Protein AF-A0A7V9PQ95-F1 (afdb_monomer_lite)

Sequence (334 aa):
MRGCTWPAIRSPSSTRASVSRSSACARSPTTRGCATRTSTSCTSTASSAACWRRRPPPTACARRHRGPSATPPTTSARRWCCCVPRRGAKTHLRVCALYPEVMNIYADRGNLLLLERRCHWRGLGFELRAVSFGDELDPDAHDVFYLGGGQDRDQRLCAFDLVAAKRDALHAAADRGALVLGICGGLQLLGHSYALGDEEIPGLGLVDLHTVRGAGPRLVGDVAIEVELDPGQRRVLAGFENHGGRTHLGPGEQPLGRVLRGHGNTGQSGEEGVRRGSVIGTYLHGPLLPKNAWLADWLITTATGVDPLITLDDTLENAAHASARRAAGLSAEG

pLDDT: mean 79.4, std 27.67, range [25.31, 98.75]

Structure (mmCIF, N/CA/C/O backbone):
data_AF-A0A7V9PQ95-F1
#
_entry.id   AF-A0A7V9PQ95-F1
#
loop_
_atom_site.group_PDB
_atom_site.id
_atom_site.type_symbol
_atom_site.label_atom_id
_atom_site.label_alt_id
_atom_site.label_comp_id
_atom_site.label_asym_id
_atom_site.label_entity_id
_atom_site.label_seq_id
_atom_site.pdbx_PDB_ins_code
_atom_site.Cartn_x
_atom_site.Cartn_y
_atom_site.Cartn_z
_atom_site.occupancy
_atom_site.B_iso_or_equiv
_atom_site.auth_seq_id
_atom_site.auth_comp_id
_atom_site.auth_asym_id
_atom_site.auth_atom_id
_atom_site.pdbx_PDB_model_num
ATOM 1 N N . MET A 1 1 ? -5.010 2.639 70.143 1.00 40.66 1 MET A N 1
ATOM 2 C CA . MET A 1 1 ? -5.266 2.347 68.714 1.00 40.66 1 MET A CA 1
ATOM 3 C C . MET A 1 1 ? -6.784 2.365 68.542 1.00 40.66 1 MET A C 1
ATOM 5 O O . MET A 1 1 ? -7.434 1.549 69.170 1.00 40.66 1 MET A O 1
ATOM 9 N N . ARG A 1 2 ? -7.389 3.496 68.136 1.00 38.59 2 ARG A N 1
ATOM 10 C CA . ARG A 1 2 ? -7.990 3.734 66.794 1.00 38.59 2 ARG A CA 1
ATOM 11 C C . ARG A 1 2 ? -8.640 2.455 66.223 1.00 38.59 2 ARG A C 1
ATOM 13 O O . ARG A 1 2 ? -7.917 1.493 66.037 1.00 38.59 2 ARG A O 1
ATOM 20 N N . GLY A 1 3 ? -9.928 2.361 65.907 1.00 32.44 3 GLY A N 1
ATOM 21 C CA . GLY A 1 3 ? -11.008 3.339 65.804 1.00 32.44 3 GLY A CA 1
ATOM 22 C C . GLY A 1 3 ? -12.330 2.612 65.502 1.00 32.44 3 GLY A C 1
ATOM 23 O O . GLY A 1 3 ? -12.337 1.425 65.190 1.00 32.44 3 GLY A O 1
ATOM 24 N N . CYS A 1 4 ? -13.420 3.349 65.681 1.00 34.00 4 CYS A N 1
ATOM 25 C CA . CYS A 1 4 ? -14.790 2.898 65.891 1.00 34.00 4 CYS A CA 1
ATOM 26 C C . CYS A 1 4 ? -15.486 2.205 64.708 1.00 34.00 4 CYS A C 1
ATOM 28 O O . CYS A 1 4 ? -15.237 2.480 63.537 1.00 34.00 4 CYS A O 1
ATOM 30 N N . THR A 1 5 ? -16.437 1.357 65.091 1.00 36.91 5 THR A N 1
ATOM 31 C CA . THR A 1 5 ? -17.461 0.680 64.298 1.00 36.91 5 THR A CA 1
ATOM 32 C C . THR A 1 5 ? -18.545 1.645 63.792 1.00 36.91 5 THR A C 1
ATOM 34 O O . THR A 1 5 ? -18.933 2.591 64.475 1.00 36.91 5 THR A O 1
ATOM 37 N N . TRP A 1 6 ? -19.043 1.385 62.580 1.00 36.00 6 TRP A N 1
ATOM 38 C CA . TRP A 1 6 ? -20.162 2.080 61.931 1.00 36.00 6 TRP A CA 1
ATOM 39 C C . TRP A 1 6 ? -21.525 1.598 62.452 1.00 36.00 6 TRP A C 1
ATOM 41 O O . TRP A 1 6 ? -21.688 0.394 62.658 1.00 36.00 6 TRP A O 1
ATOM 51 N N . PRO A 1 7 ? -22.548 2.473 62.504 1.00 46.56 7 PRO A N 1
ATOM 52 C CA . PRO A 1 7 ? -23.931 2.038 62.370 1.00 46.56 7 PRO A CA 1
ATOM 53 C C . PRO A 1 7 ? -24.616 2.627 61.124 1.00 46.56 7 PRO A C 1
ATOM 55 O O . PRO A 1 7 ? -24.430 3.784 60.751 1.00 46.56 7 PRO A O 1
ATOM 58 N N . ALA A 1 8 ? -25.443 1.790 60.500 1.00 39.00 8 ALA A N 1
ATOM 59 C CA . ALA A 1 8 ? -26.334 2.111 59.393 1.00 39.00 8 ALA A CA 1
ATOM 60 C C . ALA A 1 8 ? -27.585 2.866 59.868 1.00 39.00 8 ALA A C 1
ATOM 62 O O . ALA A 1 8 ? -28.211 2.434 60.835 1.00 39.00 8 ALA A O 1
ATOM 63 N N . ILE A 1 9 ? -28.014 3.915 59.147 1.00 34.41 9 ILE A N 1
ATOM 64 C CA . ILE A 1 9 ? -29.352 4.519 59.295 1.00 34.41 9 ILE A CA 1
ATOM 65 C C . ILE A 1 9 ? -29.912 4.993 57.935 1.00 34.41 9 ILE A C 1
ATOM 67 O O . ILE A 1 9 ? -29.404 5.924 57.325 1.00 34.41 9 ILE A O 1
ATOM 71 N N . ARG A 1 10 ? -30.986 4.298 57.529 1.00 33.50 10 ARG A N 1
ATOM 72 C CA . ARG A 1 10 ? -32.288 4.715 56.953 1.00 33.50 10 ARG A CA 1
ATOM 73 C C . ARG A 1 10 ? -32.401 5.803 55.868 1.00 33.50 10 ARG A C 1
ATOM 75 O O . ARG A 1 10 ? -32.046 6.960 56.047 1.00 33.50 10 ARG A O 1
ATOM 82 N N . SER A 1 11 ? -33.150 5.419 54.833 1.00 37.16 11 SER A N 1
ATOM 83 C CA . SER A 1 11 ? -33.926 6.250 53.903 1.00 37.16 11 SER A CA 1
ATOM 84 C C . SER A 1 11 ? -34.984 7.117 54.607 1.00 37.16 11 SER A C 1
ATOM 86 O O . SER A 1 11 ? -35.501 6.728 55.659 1.00 37.16 11 SER A O 1
ATOM 88 N N . PRO A 1 12 ? -35.430 8.201 53.947 1.00 41.47 12 PRO A N 1
ATOM 89 C CA . PRO A 1 12 ? -36.871 8.373 53.792 1.00 41.47 12 PRO A CA 1
ATOM 90 C C . PRO A 1 12 ? -37.335 8.818 52.394 1.00 41.47 12 PRO A C 1
ATOM 92 O O . PRO A 1 12 ? -36.596 9.294 51.539 1.00 41.47 12 PRO A O 1
ATOM 95 N N . SER A 1 13 ? -38.628 8.582 52.236 1.00 32.91 13 SER A N 1
ATOM 96 C CA . SER A 1 13 ? -39.566 8.679 51.127 1.00 32.91 13 SER A CA 1
ATOM 97 C C . SER A 1 13 ? -39.910 10.081 50.599 1.00 32.91 13 SER A C 1
ATOM 99 O O . SER A 1 13 ? -39.998 11.039 51.355 1.00 32.91 13 SER A O 1
ATOM 101 N N . SER A 1 14 ? -40.227 10.101 49.299 1.00 35.81 14 SER A N 1
ATOM 102 C CA . SER A 1 14 ? -41.266 10.852 48.560 1.00 35.81 14 SER A CA 1
ATOM 103 C C . SER A 1 14 ? -41.904 12.131 49.131 1.00 35.81 14 SER A C 1
ATOM 105 O O . SER A 1 14 ? -42.604 12.071 50.141 1.00 35.81 14 SER A O 1
ATOM 107 N N . THR A 1 15 ? -41.962 13.168 48.282 1.00 34.97 15 THR A N 1
ATOM 108 C CA . THR A 1 15 ? -43.161 14.018 48.142 1.00 34.97 15 THR A CA 1
ATOM 109 C C . THR A 1 15 ? -43.289 14.582 46.721 1.00 34.97 15 THR A C 1
ATOM 111 O O . THR A 1 15 ? -42.354 15.159 46.175 1.00 34.97 15 THR A O 1
ATOM 114 N N . ARG A 1 16 ? -44.472 14.393 46.119 1.00 34.84 16 ARG A N 1
ATOM 115 C CA . ARG A 1 16 ? -44.955 15.071 44.903 1.00 34.84 16 ARG A CA 1
ATOM 116 C C . ARG A 1 16 ? -45.360 16.513 45.228 1.00 34.84 16 ARG A C 1
ATOM 118 O O . ARG A 1 16 ? -45.943 16.745 46.281 1.00 34.84 16 ARG A O 1
ATOM 125 N N . ALA A 1 17 ? -45.216 17.411 44.257 1.00 32.97 17 ALA A N 1
ATOM 126 C CA . ALA A 1 17 ? -46.074 18.583 44.092 1.00 32.97 17 ALA A CA 1
ATOM 127 C C . ALA A 1 17 ? -46.195 18.922 42.596 1.00 32.97 17 ALA A C 1
ATOM 129 O O . ALA A 1 17 ? -45.352 18.555 41.782 1.00 32.97 17 ALA A O 1
ATOM 130 N N . SER A 1 18 ? -47.310 19.541 42.248 1.00 30.70 18 SER A N 1
ATOM 131 C CA . SER A 1 18 ? -48.035 19.444 40.983 1.00 30.70 18 SER A CA 1
ATOM 132 C C . SER A 1 18 ? -48.426 20.827 40.438 1.00 30.70 18 SER A C 1
ATOM 134 O O . SER A 1 18 ? -48.633 21.718 41.252 1.00 30.70 18 SER A O 1
ATOM 136 N N . VAL A 1 19 ? -48.715 20.909 39.120 1.00 31.05 19 VAL A N 1
ATOM 137 C CA . VAL A 1 19 ? -49.633 21.877 38.431 1.00 31.05 19 VAL A CA 1
ATOM 138 C C . VAL A 1 19 ? -49.056 23.305 38.254 1.00 31.05 19 VAL A C 1
ATOM 140 O O . VAL A 1 19 ? -48.388 23.798 39.144 1.00 31.05 19 VAL A O 1
ATOM 143 N N . SER A 1 20 ? -49.185 24.072 37.155 1.00 29.67 20 SER A N 1
ATOM 144 C CA . SER A 1 20 ? -50.122 24.255 36.008 1.00 29.67 20 SER A CA 1
ATOM 145 C C . SER A 1 20 ? -49.330 24.919 34.847 1.00 29.67 20 SER A C 1
ATOM 147 O O . SER A 1 20 ? -48.332 25.575 35.115 1.00 29.67 20 SER A O 1
ATOM 149 N N . ARG A 1 21 ? -49.519 24.662 33.539 1.00 33.16 21 ARG A N 1
ATOM 150 C CA . ARG A 1 21 ? -50.593 24.992 32.561 1.00 33.16 21 ARG A CA 1
ATOM 151 C C . ARG A 1 21 ? -50.954 26.478 32.372 1.00 33.16 21 ARG A C 1
ATOM 153 O O . ARG A 1 21 ? -51.716 27.010 33.162 1.00 33.16 21 ARG A O 1
ATOM 160 N N . SER A 1 22 ? -50.572 27.014 31.204 1.00 30.80 22 SER A N 1
ATOM 161 C CA . SER A 1 22 ? -51.290 28.001 30.354 1.00 30.80 22 SER A CA 1
ATOM 162 C C . SER A 1 22 ? -50.380 28.381 29.165 1.00 30.80 22 SER A C 1
ATOM 164 O O . SER A 1 22 ? -49.184 28.500 29.388 1.00 30.80 22 SER A O 1
ATOM 166 N N . SER A 1 23 ? -50.755 28.681 27.916 1.00 30.05 23 SER A N 1
ATOM 167 C CA . SER A 1 23 ? -51.869 28.446 26.970 1.00 30.05 23 SER A CA 1
ATOM 168 C C . SER A 1 23 ? -51.765 29.558 25.896 1.00 30.05 23 SER A C 1
ATOM 170 O O . SER A 1 23 ? -51.364 30.661 26.251 1.00 30.05 23 SER A O 1
ATOM 172 N N . ALA A 1 24 ? -52.229 29.289 24.662 1.00 29.31 24 ALA A N 1
ATOM 173 C CA . ALA A 1 24 ? -52.427 30.203 23.504 1.00 29.31 24 ALA A CA 1
ATOM 174 C C . ALA A 1 24 ? -51.164 30.522 22.660 1.00 29.31 24 ALA A C 1
ATOM 176 O O . ALA A 1 24 ? -50.156 30.940 23.206 1.00 29.31 24 ALA A O 1
ATOM 177 N N . CYS A 1 25 ? -51.048 30.291 21.341 1.00 27.97 25 CYS A N 1
ATOM 178 C CA . CYS A 1 25 ? -51.961 30.175 20.183 1.00 27.97 25 CYS A CA 1
ATOM 179 C C . CYS A 1 25 ? -52.563 31.506 19.671 1.00 27.97 25 CYS A C 1
ATOM 181 O O . CYS A 1 25 ? -53.512 31.994 20.268 1.00 27.97 25 CYS A O 1
ATOM 183 N N . ALA A 1 26 ? -52.042 32.028 18.543 1.00 28.47 26 ALA A N 1
ATOM 184 C CA . ALA A 1 26 ? -52.712 32.824 17.481 1.00 28.47 26 ALA A CA 1
ATOM 185 C C . ALA A 1 26 ? -51.643 33.249 16.436 1.00 28.47 26 ALA A C 1
ATOM 187 O O . ALA A 1 26 ? -50.625 33.812 16.813 1.00 28.47 26 ALA A O 1
ATOM 188 N N . ARG A 1 27 ? -51.653 32.742 15.194 1.00 28.19 27 ARG A N 1
ATOM 189 C CA . ARG A 1 27 ? -52.363 33.200 13.970 1.00 28.19 27 ARG A CA 1
ATOM 190 C C . ARG A 1 27 ? -51.840 34.517 13.338 1.00 28.19 27 ARG A C 1
ATOM 192 O O . ARG A 1 27 ? -51.812 35.560 13.969 1.00 28.19 27 ARG A O 1
ATOM 199 N N . SER A 1 28 ? -51.481 34.362 12.056 1.00 31.52 28 SER A N 1
ATOM 200 C CA . SER A 1 28 ? -51.132 35.257 10.919 1.00 31.52 28 SER A CA 1
ATOM 201 C C . SER A 1 28 ? -52.208 36.343 10.610 1.00 31.52 28 SER A C 1
ATOM 203 O O . SER A 1 28 ? -53.186 36.330 11.357 1.00 31.52 28 SER A O 1
ATOM 205 N N . PRO A 1 29 ? -52.187 37.208 9.536 1.00 48.03 29 PRO A N 1
ATOM 206 C CA . PRO A 1 29 ? -51.511 37.137 8.205 1.00 48.03 29 PRO A CA 1
ATOM 207 C C . PRO A 1 29 ? -51.072 38.507 7.560 1.00 48.03 29 PRO A C 1
ATOM 209 O O . PRO A 1 29 ? -51.105 39.546 8.208 1.00 48.03 29 PRO A O 1
ATOM 212 N N . THR A 1 30 ? -50.795 38.485 6.233 1.00 31.41 30 THR A N 1
ATOM 213 C CA . THR A 1 30 ? -50.842 39.566 5.188 1.00 31.41 30 THR A CA 1
ATOM 214 C C . THR A 1 30 ? -49.515 40.286 4.849 1.00 31.41 30 THR A C 1
ATOM 216 O O . THR A 1 30 ? -48.739 40.553 5.749 1.00 31.41 30 THR A O 1
ATOM 219 N N . THR A 1 31 ? -49.120 40.638 3.606 1.00 31.03 31 THR A N 1
ATOM 220 C CA . THR A 1 31 ? -49.649 40.522 2.218 1.00 31.03 31 THR A CA 1
ATOM 221 C C . THR A 1 31 ? -48.594 41.018 1.194 1.00 31.03 31 THR A C 1
ATOM 223 O O . THR A 1 31 ? -47.905 41.974 1.516 1.00 31.03 31 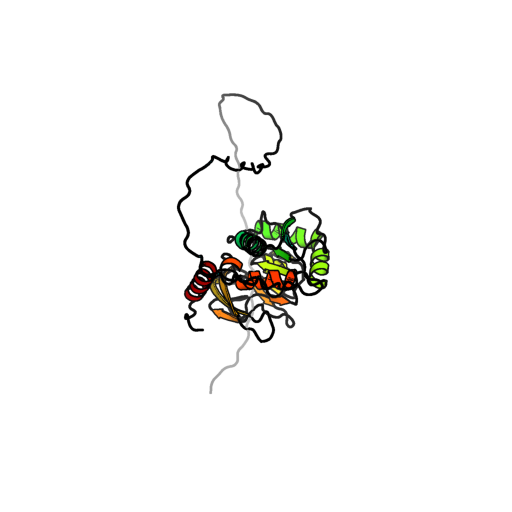THR A O 1
ATOM 226 N N . ARG A 1 32 ? -48.646 40.490 -0.056 1.00 31.06 32 ARG A N 1
ATOM 227 C CA . ARG A 1 32 ? -48.322 41.108 -1.391 1.00 31.06 32 ARG A CA 1
ATOM 228 C C . ARG A 1 32 ? -46.869 41.578 -1.655 1.00 31.06 32 ARG A C 1
ATOM 230 O O . ARG A 1 32 ? -46.222 42.102 -0.773 1.00 31.06 32 ARG A O 1
ATOM 237 N N . GLY A 1 33 ? -46.284 41.489 -2.855 1.00 26.81 33 GLY A N 1
ATOM 238 C CA . GLY A 1 33 ? -46.724 41.131 -4.215 1.00 26.81 33 GLY A CA 1
ATOM 239 C C . GLY A 1 33 ? -45.488 40.752 -5.067 1.00 26.81 33 GLY A C 1
ATOM 240 O O . GLY A 1 33 ? -44.368 41.087 -4.709 1.00 26.81 33 GLY A O 1
ATOM 241 N N . CYS A 1 34 ? -45.621 39.826 -6.019 1.00 25.92 34 CYS A N 1
ATOM 242 C CA . CYS A 1 34 ? -45.836 40.069 -7.456 1.00 25.92 34 CYS A CA 1
ATOM 243 C C . CYS A 1 34 ? -44.600 40.613 -8.205 1.00 25.92 34 CYS A C 1
ATOM 245 O O . CYS A 1 34 ? -44.286 41.789 -8.075 1.00 25.92 34 CYS A O 1
ATOM 247 N N . ALA A 1 35 ? -43.949 39.765 -9.018 1.00 29.47 35 ALA A N 1
ATOM 248 C CA . ALA A 1 35 ? -43.839 39.926 -10.481 1.00 29.47 35 ALA A CA 1
ATOM 249 C C . ALA A 1 35 ? -42.691 39.076 -11.081 1.00 29.47 35 ALA A C 1
ATOM 251 O O . ALA A 1 35 ? -41.517 39.407 -10.982 1.00 29.47 35 ALA A O 1
ATOM 252 N N . THR A 1 36 ? -43.085 37.969 -11.719 1.00 28.03 36 THR A N 1
ATOM 253 C CA . THR A 1 36 ? -42.747 37.563 -13.102 1.00 28.03 36 THR A CA 1
ATOM 254 C C . THR A 1 36 ? -41.349 37.839 -13.677 1.00 28.03 36 THR A C 1
ATOM 256 O O . THR A 1 36 ? -41.025 38.986 -13.973 1.00 28.03 36 THR A O 1
ATOM 259 N N . ARG A 1 37 ? -40.658 36.770 -14.106 1.00 28.52 37 ARG A N 1
ATOM 260 C CA . ARG A 1 37 ? -40.428 36.410 -15.532 1.00 28.52 37 ARG A CA 1
ATOM 261 C C . ARG A 1 37 ? -39.608 35.106 -15.616 1.00 28.52 37 ARG A C 1
ATOM 263 O O . ARG A 1 37 ? -38.591 34.993 -14.951 1.00 28.52 37 ARG A O 1
ATOM 270 N N . THR A 1 38 ? -40.206 34.022 -16.134 1.00 29.56 38 THR A N 1
ATOM 271 C CA . THR A 1 38 ? -39.940 33.396 -17.463 1.00 29.56 38 THR A CA 1
ATOM 272 C C . THR A 1 38 ? -38.495 32.909 -17.640 1.00 29.56 38 THR A C 1
ATOM 274 O O . THR A 1 38 ? -37.582 33.695 -17.454 1.00 29.56 38 THR A O 1
ATOM 277 N N . SER A 1 39 ? -38.173 31.698 -18.088 1.00 28.27 39 SER A N 1
ATOM 278 C CA . SER A 1 39 ? -38.933 30.545 -18.586 1.00 28.27 39 SER A CA 1
ATOM 279 C C . SER A 1 39 ? -37.916 29.434 -18.915 1.00 28.27 39 SER A C 1
ATOM 281 O O . SER A 1 39 ? -36.784 29.750 -19.270 1.00 28.27 39 SER A O 1
ATOM 283 N N . THR A 1 40 ? -38.377 28.174 -18.871 1.00 28.94 40 THR A N 1
ATOM 284 C CA . THR A 1 40 ? -37.958 27.012 -19.704 1.00 28.94 40 THR A CA 1
ATOM 285 C C . THR A 1 40 ? -36.473 26.614 -19.705 1.00 28.94 40 THR A C 1
ATOM 287 O O . THR A 1 40 ? -35.631 27.309 -20.255 1.00 28.94 40 THR A O 1
ATOM 290 N N . SER A 1 41 ? -36.062 25.541 -19.020 1.00 27.84 41 SER A N 1
ATOM 291 C CA . SER A 1 41 ? -36.248 24.108 -19.352 1.00 27.84 41 SER A CA 1
ATOM 292 C C . SER A 1 41 ? -35.574 23.663 -20.655 1.00 27.84 41 SER A C 1
ATOM 294 O O . SER A 1 41 ? -35.907 24.186 -21.714 1.00 27.84 41 SER A O 1
ATOM 296 N N . CYS A 1 42 ? -34.711 22.645 -20.542 1.00 25.31 42 CYS A N 1
ATOM 297 C CA . CYS A 1 42 ? -34.635 21.423 -21.366 1.00 25.31 42 CYS A CA 1
ATOM 298 C C . CYS A 1 42 ? -33.206 20.841 -21.382 1.00 25.31 42 CYS A C 1
ATOM 300 O O . CYS A 1 42 ? -32.293 21.371 -22.001 1.00 25.31 42 CYS A O 1
ATOM 302 N N . THR A 1 43 ? -33.049 19.747 -20.629 1.00 27.67 43 THR A N 1
ATOM 303 C CA . THR A 1 43 ? -32.523 18.432 -21.051 1.00 27.67 43 THR A CA 1
ATOM 304 C C . THR A 1 43 ? -31.567 18.364 -22.250 1.00 27.67 43 THR A C 1
ATOM 306 O O . THR A 1 43 ? -31.975 18.621 -23.378 1.00 27.67 43 THR A O 1
ATOM 309 N N . SER A 1 44 ? -30.371 17.799 -22.043 1.00 27.77 44 SER A N 1
ATOM 310 C CA . SER A 1 44 ? -30.003 16.424 -22.461 1.00 27.77 44 SER A CA 1
ATOM 311 C C . SER A 1 44 ? -28.487 16.256 -22.692 1.00 27.77 44 SER A C 1
ATOM 313 O O . SER A 1 44 ? -27.829 17.110 -23.270 1.00 27.77 44 SER A O 1
ATOM 315 N N . THR A 1 45 ? -27.968 15.140 -22.164 1.00 27.30 45 THR A N 1
ATOM 316 C CA . THR A 1 45 ? -26.893 14.263 -22.682 1.00 27.30 45 THR A CA 1
ATOM 317 C C . THR A 1 45 ? -25.724 14.854 -23.484 1.00 27.30 45 THR A C 1
ATOM 319 O O . THR A 1 45 ? -25.908 15.310 -24.605 1.00 27.30 45 THR A O 1
ATOM 322 N N . ALA A 1 46 ? -24.495 14.615 -23.012 1.00 26.38 46 ALA A N 1
ATOM 323 C CA . ALA A 1 46 ? -23.573 13.611 -23.581 1.00 26.38 46 ALA A CA 1
ATOM 324 C C . ALA A 1 46 ? -22.096 13.959 -23.312 1.00 26.38 46 ALA A C 1
ATOM 326 O O . ALA A 1 46 ? -21.625 15.051 -23.607 1.00 26.38 46 ALA A O 1
ATOM 327 N N . SER A 1 47 ? -21.390 12.959 -22.783 1.00 29.03 47 SER A N 1
ATOM 328 C CA . SER A 1 47 ? -20.021 12.543 -23.100 1.00 29.03 47 SER A CA 1
ATOM 329 C C . SER A 1 47 ? -19.022 13.578 -23.629 1.00 29.03 47 SER A C 1
ATOM 331 O O . SER A 1 47 ? -19.048 13.958 -24.795 1.00 29.03 47 SER A O 1
ATOM 333 N N . SER A 1 48 ? -17.984 13.841 -22.836 1.00 29.48 48 SER A N 1
ATOM 334 C CA . SER A 1 48 ? -16.696 14.309 -23.352 1.00 29.48 48 SER A CA 1
ATOM 335 C C . SER A 1 48 ? -15.573 13.402 -22.852 1.00 29.48 48 SER A C 1
ATOM 337 O O . SER A 1 48 ? -14.934 13.658 -21.832 1.00 29.48 48 SER A O 1
ATOM 339 N N . ALA A 1 49 ? -15.347 12.323 -23.602 1.00 28.83 49 ALA A N 1
ATOM 340 C CA . ALA A 1 49 ? -14.104 11.570 -23.590 1.00 28.83 49 ALA A CA 1
ATOM 341 C C . ALA A 1 49 ? -12.981 12.474 -24.129 1.00 28.83 49 ALA A C 1
ATOM 343 O O . ALA A 1 49 ? -13.010 12.902 -25.285 1.00 28.83 49 ALA A O 1
ATOM 344 N N . ALA A 1 50 ? -11.994 12.791 -23.291 1.00 31.16 50 ALA A N 1
ATOM 345 C CA . ALA A 1 50 ? -10.815 13.537 -23.710 1.00 31.16 50 ALA A CA 1
ATOM 346 C C . ALA A 1 50 ?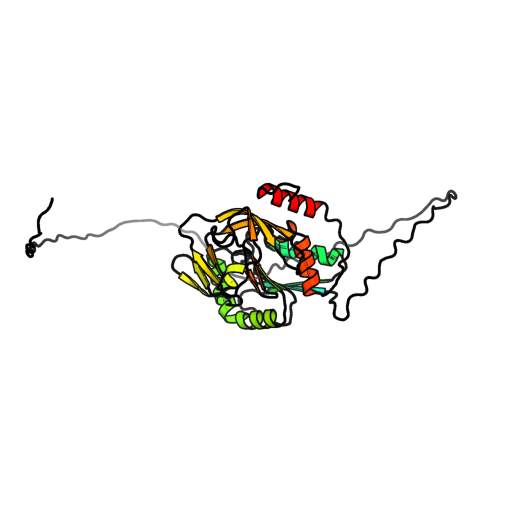 -9.898 12.619 -24.534 1.00 31.16 50 ALA A C 1
ATOM 348 O O . ALA A 1 50 ? -9.164 11.777 -24.020 1.00 31.16 50 ALA A O 1
ATOM 349 N N . CYS A 1 51 ? -9.999 12.781 -25.849 1.00 29.11 51 CYS A N 1
ATOM 350 C CA . CYS A 1 51 ? -9.219 12.097 -26.864 1.00 29.11 51 CYS A CA 1
ATOM 351 C C . CYS A 1 51 ? -7.769 12.621 -26.862 1.00 29.11 51 CYS A C 1
ATOM 353 O O . CYS A 1 51 ? -7.519 13.799 -27.132 1.00 29.11 51 CYS A O 1
ATOM 355 N N . TRP A 1 52 ? -6.807 11.742 -26.575 1.00 28.47 52 TRP A N 1
ATOM 356 C CA . TRP A 1 52 ? -5.372 12.005 -26.691 1.00 28.47 52 TRP A CA 1
ATOM 357 C C . TRP A 1 52 ? -4.993 12.203 -28.167 1.00 28.47 52 TRP A C 1
ATOM 359 O O . TRP A 1 52 ? -4.845 11.244 -28.926 1.00 28.47 52 TRP A O 1
ATOM 369 N N . ARG A 1 53 ? -4.837 13.458 -28.606 1.00 31.50 53 ARG A N 1
ATOM 370 C CA . ARG A 1 53 ? -4.352 13.772 -29.959 1.00 31.50 53 ARG A CA 1
ATOM 371 C C . ARG A 1 53 ? -2.842 13.529 -30.058 1.00 31.50 53 ARG A C 1
ATOM 373 O O . ARG A 1 53 ? -2.042 14.198 -29.409 1.00 31.50 53 ARG A O 1
ATOM 380 N N . ARG A 1 54 ? -2.473 12.581 -30.924 1.00 32.00 54 ARG A N 1
ATOM 381 C CA . ARG A 1 54 ? -1.108 12.312 -31.403 1.00 32.00 54 ARG A CA 1
ATOM 382 C C . ARG A 1 54 ? -0.547 13.527 -32.158 1.00 32.00 54 ARG A C 1
ATOM 384 O O . ARG A 1 54 ? -1.216 14.061 -33.040 1.00 32.00 54 ARG A O 1
ATOM 391 N N . ARG A 1 55 ? 0.696 13.924 -31.860 1.00 33.38 55 ARG A N 1
ATOM 392 C CA . ARG A 1 55 ? 1.503 14.819 -32.713 1.00 33.38 55 ARG A CA 1
ATOM 393 C C . ARG A 1 55 ? 2.237 13.996 -33.791 1.00 33.38 55 ARG A C 1
ATOM 395 O O . ARG A 1 55 ? 2.736 12.923 -33.453 1.00 33.38 55 ARG A O 1
ATOM 402 N N . PRO A 1 56 ? 2.329 14.464 -35.050 1.00 39.31 56 PRO A N 1
ATOM 403 C CA . PRO A 1 56 ? 3.137 13.822 -36.090 1.00 39.31 56 PRO A CA 1
ATOM 404 C C . PRO A 1 56 ? 4.631 14.201 -35.970 1.00 39.31 56 PRO A C 1
ATOM 406 O O . PRO A 1 56 ? 4.953 15.199 -35.318 1.00 39.31 56 PRO A O 1
ATOM 409 N N . PRO A 1 57 ? 5.553 13.420 -36.572 1.00 38.38 57 PRO A N 1
ATOM 410 C CA . PRO A 1 57 ? 6.994 13.661 -36.481 1.00 38.38 57 PRO A CA 1
ATOM 411 C C . PRO A 1 57 ? 7.450 14.789 -37.428 1.00 38.38 57 PRO A C 1
ATOM 413 O O . PRO A 1 57 ? 6.766 15.068 -38.417 1.00 38.38 57 PRO A O 1
ATOM 416 N N . PRO A 1 58 ? 8.603 15.435 -37.167 1.00 39.47 58 PRO A N 1
ATOM 417 C CA . PRO A 1 58 ? 9.118 16.482 -38.036 1.00 39.47 58 PRO A CA 1
ATOM 418 C C . PRO A 1 58 ? 9.774 15.916 -39.305 1.00 39.47 58 PRO A C 1
ATOM 420 O O . PRO A 1 58 ? 10.417 14.867 -39.308 1.00 39.47 58 PRO A O 1
ATOM 423 N N . THR A 1 59 ? 9.593 16.669 -40.386 1.00 33.72 59 THR A N 1
ATOM 424 C CA . THR A 1 59 ? 10.095 16.462 -41.746 1.00 33.72 59 THR A CA 1
ATOM 425 C C . THR A 1 59 ? 11.612 16.602 -41.870 1.00 33.72 59 THR A C 1
ATOM 427 O O . THR A 1 59 ? 12.228 17.466 -41.249 1.00 33.72 59 THR A O 1
ATOM 430 N N . ALA A 1 60 ? 12.190 15.791 -42.757 1.00 31.69 60 ALA A N 1
ATOM 431 C CA . ALA A 1 60 ? 13.578 15.853 -43.198 1.00 31.69 60 ALA A CA 1
ATOM 432 C C . ALA A 1 60 ? 13.877 17.084 -44.078 1.00 31.69 60 ALA A C 1
ATOM 434 O O . ALA A 1 60 ? 13.053 17.480 -44.900 1.00 31.69 60 ALA A O 1
ATOM 435 N N . CYS A 1 61 ? 15.101 17.614 -43.979 1.00 30.47 61 CYS A N 1
ATOM 436 C CA . CYS A 1 61 ? 15.743 18.410 -45.027 1.00 30.47 61 CYS A CA 1
ATOM 437 C C . CYS A 1 61 ? 17.268 18.180 -45.015 1.00 30.47 61 CYS A C 1
ATOM 439 O O . CYS A 1 61 ? 17.840 17.730 -44.025 1.00 30.47 61 CYS A O 1
ATOM 441 N N . ALA A 1 62 ? 17.888 18.392 -46.170 1.00 32.22 62 ALA A N 1
ATOM 442 C CA . ALA A 1 62 ? 19.035 17.664 -46.702 1.00 32.22 62 ALA A CA 1
ATOM 443 C C . ALA A 1 62 ? 20.423 18.327 -46.506 1.00 32.22 62 ALA A C 1
ATOM 445 O O . ALA A 1 62 ? 20.503 19.532 -46.330 1.00 32.22 62 ALA A O 1
ATOM 446 N N . ARG A 1 63 ? 21.486 17.498 -46.658 1.00 31.73 63 ARG A N 1
ATOM 447 C CA . ARG A 1 63 ? 22.793 17.695 -47.372 1.00 31.73 63 ARG A CA 1
ATOM 448 C C . ARG A 1 63 ? 23.520 19.056 -47.224 1.00 31.73 63 ARG A C 1
ATOM 450 O O . ARG A 1 63 ? 22.939 20.082 -47.508 1.00 31.73 63 ARG A O 1
ATOM 457 N N . ARG A 1 64 ? 24.836 19.187 -46.983 1.00 31.31 64 ARG A N 1
ATOM 458 C CA . ARG A 1 64 ? 26.081 18.472 -47.382 1.00 31.31 64 ARG A CA 1
ATOM 459 C C . ARG A 1 64 ? 27.252 19.149 -46.623 1.00 31.31 64 ARG A C 1
ATOM 461 O O . ARG A 1 64 ? 27.162 20.343 -46.394 1.00 31.31 64 ARG A O 1
ATOM 468 N N . HIS A 1 65 ? 28.361 18.448 -46.353 1.00 32.84 65 HIS A N 1
ATOM 469 C CA . HIS A 1 65 ? 29.735 18.772 -46.812 1.00 32.84 65 HIS A CA 1
ATOM 470 C C . HIS A 1 65 ? 30.760 17.775 -46.226 1.00 32.84 65 HIS A C 1
ATOM 472 O O . HIS A 1 65 ? 30.636 17.334 -45.089 1.00 32.84 65 HIS A O 1
ATOM 478 N N . ARG A 1 66 ? 31.729 17.363 -47.058 1.00 34.62 66 ARG A N 1
ATOM 479 C CA . ARG A 1 66 ? 32.823 16.416 -46.763 1.00 34.62 66 ARG A CA 1
ATOM 480 C C . ARG A 1 66 ? 34.106 17.179 -46.395 1.00 34.62 66 ARG A C 1
ATOM 482 O O . ARG A 1 66 ? 34.391 18.183 -47.036 1.00 34.62 66 ARG A O 1
ATOM 489 N N . GLY A 1 67 ? 34.901 16.625 -45.476 1.00 30.27 67 GLY A N 1
ATOM 490 C CA . GLY A 1 67 ? 36.298 16.982 -45.161 1.00 30.27 67 GLY A CA 1
ATOM 491 C C . GLY A 1 67 ? 36.863 16.033 -44.084 1.00 30.27 67 GLY A C 1
ATOM 492 O O . GLY A 1 67 ? 36.055 15.471 -43.352 1.00 30.27 67 GLY A O 1
ATOM 493 N N . PRO A 1 68 ? 38.177 15.734 -44.038 1.00 39.34 68 PRO A N 1
ATOM 494 C CA . PRO A 1 68 ? 38.648 14.347 -43.969 1.00 39.34 68 PRO A CA 1
ATOM 495 C C . PRO A 1 68 ? 39.041 13.810 -42.577 1.00 39.34 68 PRO A C 1
ATOM 497 O O . PRO A 1 68 ? 39.484 14.536 -41.698 1.00 39.34 68 PRO A O 1
ATOM 500 N N . SER A 1 69 ? 38.893 12.484 -42.465 1.00 33.94 69 SER A N 1
ATOM 501 C CA . SER A 1 69 ? 39.657 11.501 -41.675 1.00 33.94 69 SER A CA 1
ATOM 502 C C . SER A 1 69 ? 40.331 11.940 -40.366 1.00 33.94 69 SER A C 1
ATOM 504 O O . SER A 1 69 ? 41.466 12.413 -40.366 1.00 33.94 69 SER A O 1
ATOM 506 N N . ALA A 1 70 ? 39.709 11.559 -39.251 1.00 35.88 70 ALA A N 1
ATOM 507 C CA . ALA A 1 70 ? 40.412 11.188 -38.029 1.00 35.88 70 ALA A CA 1
ATOM 508 C C . ALA A 1 70 ? 39.819 9.865 -37.515 1.00 35.88 70 ALA A C 1
ATOM 510 O O . ALA A 1 70 ? 38.604 9.713 -37.391 1.00 35.88 70 ALA A O 1
ATOM 511 N N . THR A 1 71 ? 40.693 8.886 -37.306 1.00 40.75 71 THR A N 1
ATOM 512 C CA . THR A 1 71 ? 40.435 7.558 -36.734 1.00 40.75 71 THR A CA 1
ATOM 513 C C . THR A 1 71 ? 39.610 7.635 -35.445 1.00 40.75 71 THR A C 1
ATOM 515 O O . THR A 1 71 ? 39.988 8.392 -34.549 1.00 40.75 71 THR A O 1
ATOM 518 N N . PRO A 1 72 ? 38.525 6.851 -35.291 1.00 40.22 72 PRO A N 1
ATOM 519 C CA . PRO A 1 72 ? 37.797 6.814 -34.034 1.00 40.22 72 PRO A CA 1
ATOM 520 C C . PRO A 1 72 ? 38.555 5.943 -33.018 1.00 40.22 72 PRO A C 1
ATOM 522 O O . PRO A 1 72 ? 39.053 4.875 -33.386 1.00 40.22 72 PRO A O 1
ATOM 525 N N . PRO A 1 73 ? 38.629 6.341 -31.736 1.00 37.00 73 PRO A N 1
ATOM 526 C CA . PRO A 1 73 ? 39.032 5.418 -30.692 1.00 37.00 73 PRO A CA 1
ATOM 527 C C . PRO A 1 73 ? 37.956 4.335 -30.572 1.00 37.00 73 PRO A C 1
ATOM 529 O O . PRO A 1 73 ? 36.756 4.613 -30.592 1.00 37.00 73 PRO A O 1
ATOM 532 N N . THR A 1 74 ? 38.409 3.090 -30.481 1.00 32.69 74 THR A N 1
ATOM 533 C CA . THR A 1 74 ? 37.608 1.889 -30.242 1.00 32.69 74 THR A CA 1
ATOM 534 C C . THR A 1 74 ? 36.643 2.106 -29.082 1.00 32.69 74 THR A C 1
ATOM 536 O O . THR A 1 74 ? 37.031 2.083 -27.914 1.00 32.69 74 THR A O 1
ATOM 539 N N . THR A 1 75 ? 35.370 2.313 -29.403 1.00 35.56 75 THR A N 1
ATOM 540 C CA . THR A 1 75 ? 34.283 2.266 -28.437 1.00 35.56 75 THR A CA 1
ATOM 541 C C . THR A 1 75 ? 34.159 0.829 -27.954 1.00 35.56 75 THR A C 1
ATOM 543 O O . THR A 1 75 ? 33.855 -0.084 -28.723 1.00 35.56 75 THR A O 1
ATOM 546 N N . SER A 1 76 ? 34.414 0.614 -26.662 1.00 35.66 76 SER A N 1
ATOM 547 C CA . SER A 1 76 ? 34.039 -0.624 -25.996 1.00 35.66 76 SER A CA 1
ATOM 548 C C . SER A 1 76 ? 32.544 -0.820 -26.225 1.00 35.66 76 SER A C 1
ATOM 550 O O . SER A 1 76 ? 31.728 -0.036 -25.729 1.00 35.66 76 SER A O 1
ATOM 552 N N . ALA A 1 77 ? 32.185 -1.831 -27.012 1.00 35.34 77 ALA A N 1
ATOM 553 C CA . ALA A 1 77 ? 30.813 -2.270 -27.134 1.00 35.34 77 ALA A CA 1
ATOM 554 C C . ALA A 1 77 ? 30.285 -2.493 -25.714 1.00 35.34 77 ALA A C 1
ATOM 556 O O . ALA A 1 77 ? 30.748 -3.389 -25.005 1.00 35.34 77 ALA A O 1
ATOM 557 N N . ARG A 1 78 ? 29.353 -1.637 -25.276 1.00 37.34 78 ARG A N 1
ATOM 558 C CA . ARG A 1 78 ? 28.535 -1.902 -24.097 1.00 37.34 78 ARG A CA 1
ATOM 559 C C . ARG A 1 78 ? 27.876 -3.245 -24.372 1.00 37.34 78 ARG A C 1
ATOM 561 O O . ARG A 1 78 ? 26.969 -3.329 -25.194 1.00 37.34 78 ARG A O 1
ATOM 568 N N . ARG A 1 79 ? 28.395 -4.305 -23.753 1.00 32.00 79 ARG A N 1
ATOM 569 C CA . ARG A 1 79 ? 27.714 -5.591 -23.687 1.00 32.00 79 ARG A CA 1
ATOM 570 C C . ARG A 1 79 ? 26.391 -5.299 -23.003 1.00 32.00 79 ARG A C 1
ATOM 572 O O . ARG A 1 79 ? 26.361 -5.021 -21.809 1.00 32.00 79 ARG A O 1
ATOM 579 N N . TRP A 1 80 ? 25.316 -5.305 -23.780 1.00 37.88 80 TRP A N 1
ATOM 580 C CA . TRP A 1 80 ? 23.983 -5.489 -23.241 1.00 37.88 80 TRP A CA 1
ATOM 581 C C . TRP A 1 80 ? 24.055 -6.840 -22.544 1.00 37.88 80 TRP A C 1
ATOM 583 O O . TRP A 1 80 ? 24.190 -7.874 -23.198 1.00 37.88 80 TRP A O 1
ATOM 593 N N . CYS A 1 81 ? 24.152 -6.819 -21.216 1.00 36.91 81 CYS A N 1
ATOM 594 C CA . CYS A 1 81 ? 24.091 -8.031 -20.429 1.00 36.91 81 CYS A CA 1
ATOM 595 C C . CYS A 1 81 ? 22.681 -8.570 -20.653 1.00 36.91 81 CYS A C 1
ATOM 597 O O . CYS A 1 81 ? 21.719 -8.039 -20.101 1.00 36.91 81 CYS A O 1
ATOM 599 N N . CYS A 1 82 ? 22.552 -9.537 -21.561 1.00 39.81 82 CYS A N 1
ATOM 600 C CA . CYS A 1 82 ? 21.317 -10.259 -21.796 1.00 39.81 82 CYS A CA 1
ATOM 601 C C . CYS A 1 82 ? 21.000 -11.024 -20.511 1.00 39.81 82 CYS A C 1
ATOM 603 O O . CYS A 1 82 ? 21.402 -12.174 -20.349 1.00 39.81 82 CYS A O 1
ATOM 605 N N . CYS A 1 83 ? 20.326 -10.361 -19.575 1.00 48.09 83 CYS A N 1
ATOM 606 C CA . CYS A 1 83 ? 19.690 -11.013 -18.448 1.00 48.09 83 CYS A CA 1
ATOM 607 C C . CYS A 1 83 ? 18.558 -11.833 -19.057 1.00 48.09 83 CYS A C 1
ATOM 609 O O . CYS A 1 83 ? 17.507 -11.299 -19.404 1.00 48.09 83 CYS A O 1
ATOM 611 N N . VAL A 1 84 ? 18.831 -13.110 -19.321 1.00 48.72 84 VAL A N 1
ATOM 612 C CA . VAL A 1 84 ? 17.810 -14.048 -19.778 1.00 48.72 84 VAL A CA 1
ATOM 613 C C . VAL A 1 84 ? 16.811 -14.170 -18.627 1.00 48.72 84 VAL A C 1
ATOM 615 O O . VAL A 1 84 ? 17.219 -14.595 -17.543 1.00 48.72 84 VAL A O 1
ATOM 618 N N . PRO A 1 85 ? 15.538 -13.781 -18.813 1.00 52.62 85 PRO A N 1
ATOM 619 C CA . PRO A 1 85 ? 14.550 -13.880 -17.751 1.00 52.62 85 PRO A CA 1
ATOM 620 C C . PRO A 1 85 ? 14.433 -15.334 -17.288 1.00 52.62 85 PRO A C 1
ATOM 622 O O . PRO A 1 85 ? 14.509 -16.263 -18.102 1.00 52.62 85 PRO A O 1
ATOM 625 N N . ARG A 1 86 ? 14.243 -15.555 -15.982 1.00 56.56 86 ARG A N 1
ATOM 626 C CA . ARG A 1 86 ? 13.962 -16.897 -15.449 1.00 56.56 86 ARG A CA 1
ATOM 627 C C . ARG A 1 86 ? 12.743 -17.473 -16.184 1.00 56.56 86 ARG A C 1
ATOM 629 O O . ARG A 1 86 ? 11.822 -16.733 -16.532 1.00 56.56 86 ARG A O 1
ATOM 636 N N . ARG A 1 87 ? 12.722 -18.789 -16.446 1.00 46.31 87 ARG A N 1
ATOM 637 C CA . ARG A 1 87 ? 11.550 -19.452 -17.056 1.00 46.31 87 ARG A CA 1
ATOM 638 C C . ARG A 1 87 ? 10.299 -19.095 -16.239 1.00 46.31 87 ARG A C 1
ATOM 640 O O . ARG A 1 87 ? 10.248 -19.426 -15.062 1.00 46.31 87 ARG A O 1
ATOM 647 N N . GLY A 1 88 ? 9.334 -18.418 -16.866 1.00 64.00 88 GLY A N 1
ATOM 648 C CA . GLY A 1 88 ? 8.099 -17.941 -16.225 1.00 64.00 88 GLY A CA 1
ATOM 649 C C . GLY A 1 88 ? 8.025 -16.430 -15.969 1.00 64.00 88 GLY A C 1
ATOM 650 O O . GLY A 1 88 ? 6.975 -15.956 -15.548 1.00 64.00 88 GLY A O 1
ATOM 651 N N . ALA A 1 89 ? 9.088 -15.667 -16.244 1.00 77.06 89 ALA A N 1
ATOM 652 C CA . ALA A 1 89 ? 9.066 -14.218 -16.075 1.00 77.06 89 ALA A CA 1
ATOM 653 C C . ALA A 1 89 ? 8.152 -13.529 -17.106 1.00 77.06 89 ALA A C 1
ATOM 655 O O . ALA A 1 89 ? 8.244 -13.772 -18.313 1.00 77.06 89 ALA A O 1
ATOM 656 N N . LYS A 1 90 ? 7.278 -12.648 -16.622 1.00 86.81 90 LYS A N 1
ATOM 657 C CA . LYS A 1 90 ? 6.351 -11.846 -17.423 1.00 86.81 90 LYS A CA 1
ATOM 658 C C . LYS A 1 90 ? 7.073 -10.619 -17.968 1.00 86.81 90 LYS A C 1
ATOM 660 O O . LYS A 1 90 ? 7.814 -9.951 -17.255 1.00 86.81 90 LYS A O 1
ATOM 665 N N . THR A 1 91 ? 6.799 -10.264 -19.218 1.00 89.69 91 THR A N 1
ATOM 666 C CA . THR A 1 91 ? 7.300 -9.021 -19.833 1.00 89.69 91 THR A CA 1
ATOM 667 C C . THR A 1 91 ? 6.341 -7.843 -19.647 1.00 89.69 91 THR A C 1
ATOM 669 O O . THR A 1 91 ? 6.540 -6.787 -20.244 1.00 89.69 91 THR A O 1
ATOM 672 N N . HIS A 1 92 ? 5.271 -8.034 -18.873 1.00 95.19 92 HIS A N 1
ATOM 673 C CA . HIS A 1 92 ? 4.206 -7.065 -18.659 1.00 95.19 92 HIS A CA 1
ATOM 674 C C . HIS A 1 92 ? 3.761 -7.109 -17.197 1.00 95.19 92 HIS A C 1
ATOM 676 O O . HIS A 1 92 ? 3.602 -8.200 -16.649 1.00 95.19 92 HIS A O 1
ATOM 682 N N . LEU A 1 93 ? 3.555 -5.944 -16.588 1.00 98.19 93 LEU A N 1
ATOM 683 C CA . LEU A 1 93 ? 2.965 -5.813 -15.259 1.00 98.19 93 LEU A CA 1
ATOM 684 C C . LEU A 1 93 ? 1.514 -5.346 -15.391 1.00 98.19 93 LEU A C 1
ATOM 686 O O . LEU A 1 93 ? 1.270 -4.242 -15.878 1.00 98.19 93 LEU A O 1
ATOM 690 N N . ARG A 1 94 ? 0.559 -6.171 -14.951 1.00 98.44 94 ARG A N 1
ATOM 691 C CA . ARG A 1 94 ? -0.872 -5.835 -14.952 1.00 98.44 94 ARG A CA 1
ATOM 692 C C . ARG A 1 94 ? -1.293 -5.390 -13.560 1.00 98.44 94 ARG A C 1
ATOM 694 O O . ARG A 1 94 ? -1.204 -6.159 -12.601 1.00 98.44 94 ARG A O 1
ATOM 701 N N . VAL A 1 95 ? -1.763 -4.156 -13.447 1.00 98.62 95 VAL A N 1
ATOM 702 C CA . VAL A 1 95 ? -2.153 -3.530 -12.185 1.00 98.62 95 VAL A CA 1
ATOM 703 C C . VAL A 1 95 ? -3.642 -3.207 -12.207 1.00 98.62 95 VAL A C 1
ATOM 705 O O . VAL A 1 95 ? -4.122 -2.514 -13.100 1.00 98.62 95 VAL A O 1
ATOM 708 N N . CYS A 1 96 ? -4.368 -3.672 -11.195 1.00 98.50 96 CYS A N 1
ATOM 709 C CA . CYS A 1 96 ? -5.727 -3.249 -10.893 1.00 98.50 96 CYS A CA 1
ATOM 710 C C . CYS A 1 96 ? -5.683 -2.138 -9.843 1.00 98.50 96 CYS A C 1
ATOM 712 O O . CYS A 1 96 ? -5.252 -2.373 -8.716 1.00 98.50 96 CYS A O 1
ATOM 714 N N . ALA A 1 97 ? -6.156 -0.941 -10.176 1.00 98.06 97 ALA A N 1
ATOM 715 C CA . ALA A 1 97 ? -6.446 0.095 -9.194 1.00 98.06 97 ALA A CA 1
ATOM 716 C C . ALA A 1 97 ? -7.922 0.019 -8.793 1.00 98.06 97 ALA A C 1
ATOM 718 O O . ALA A 1 97 ? -8.806 0.172 -9.637 1.00 98.06 97 ALA A O 1
ATOM 719 N N . LEU A 1 98 ? -8.171 -0.211 -7.506 1.00 98.19 98 LEU A N 1
ATOM 720 C CA . LEU A 1 98 ? -9.505 -0.308 -6.921 1.00 98.19 98 LEU A CA 1
ATOM 721 C C . LEU A 1 98 ? -9.992 1.089 -6.513 1.00 98.19 98 LEU A C 1
ATOM 723 O O . LEU A 1 98 ? -9.341 1.771 -5.720 1.00 98.19 98 LEU A O 1
ATOM 727 N N . TYR A 1 99 ? -11.132 1.500 -7.069 1.00 97.44 99 TYR A N 1
ATOM 728 C CA . TYR A 1 99 ? -11.806 2.788 -6.857 1.00 97.44 99 TYR A CA 1
ATOM 729 C C . TYR A 1 99 ? -10.892 4.021 -6.992 1.00 97.44 99 TYR A C 1
ATOM 731 O O . TYR A 1 99 ? -10.917 4.908 -6.132 1.00 97.44 99 TYR A O 1
ATOM 739 N N . PRO A 1 100 ? -10.050 4.126 -8.039 1.00 95.75 100 PRO A N 1
ATOM 740 C CA . PRO A 1 100 ? -9.045 5.185 -8.158 1.00 95.75 100 PRO A CA 1
ATOM 741 C C . PRO A 1 100 ? -9.630 6.602 -8.266 1.00 95.75 100 PRO A C 1
ATOM 743 O O . PRO A 1 100 ? -8.894 7.586 -8.168 1.00 95.75 100 PRO A O 1
ATOM 746 N N . GLU A 1 101 ? -10.930 6.738 -8.501 1.00 93.69 101 GLU A N 1
ATOM 747 C CA . GLU A 1 101 ? -11.671 7.994 -8.517 1.00 93.69 101 GLU A CA 1
ATOM 748 C C . GLU A 1 101 ? -11.946 8.559 -7.117 1.00 93.69 101 GLU A C 1
ATOM 750 O O . GLU A 1 101 ? -11.967 9.782 -6.972 1.00 93.69 101 GLU A O 1
ATOM 755 N N . VAL A 1 102 ? -12.076 7.704 -6.097 1.00 94.69 102 VAL A N 1
ATOM 756 C CA . VAL A 1 102 ? -12.394 8.120 -4.719 1.00 94.69 102 VAL A CA 1
ATOM 757 C C . VAL A 1 102 ? -11.369 7.678 -3.668 1.00 94.69 102 VAL A C 1
ATOM 759 O O . VAL A 1 102 ? -11.196 8.351 -2.652 1.00 94.69 102 VAL A O 1
ATOM 762 N N . MET A 1 103 ? -10.624 6.603 -3.924 1.00 95.06 103 MET A N 1
ATOM 763 C CA . MET A 1 103 ? -9.532 6.110 -3.078 1.00 95.06 103 MET A CA 1
ATOM 764 C C . MET A 1 103 ? -8.182 6.656 -3.575 1.00 95.06 103 MET A C 1
ATOM 766 O O . MET A 1 103 ? -7.288 5.907 -3.974 1.00 95.06 103 MET A O 1
ATOM 770 N N . ASN A 1 104 ? -8.056 7.987 -3.633 1.00 89.94 104 ASN A N 1
ATOM 771 C CA . ASN A 1 104 ? -6.909 8.675 -4.239 1.00 89.94 104 ASN A CA 1
ATOM 772 C C . ASN A 1 104 ? -6.361 9.878 -3.454 1.00 89.94 104 ASN A C 1
ATOM 774 O O . ASN A 1 104 ? -5.684 10.735 -4.039 1.00 89.94 104 ASN A O 1
ATOM 778 N N . ILE A 1 105 ? -6.629 9.962 -2.149 1.00 87.56 105 ILE A N 1
ATOM 779 C CA . ILE A 1 105 ? -6.089 11.059 -1.337 1.00 87.56 105 ILE A CA 1
ATOM 780 C C . ILE A 1 105 ? -4.565 10.920 -1.153 1.00 87.56 105 ILE A C 1
ATOM 782 O O . ILE A 1 105 ? -3.953 9.935 -1.555 1.00 87.56 105 ILE A O 1
ATOM 786 N N . TYR A 1 106 ? -3.920 11.959 -0.617 1.00 82.88 106 TYR A N 1
ATOM 787 C CA . TYR A 1 106 ? -2.472 11.980 -0.334 1.00 82.88 106 TYR A CA 1
ATOM 788 C C . TYR A 1 106 ? -1.542 11.700 -1.533 1.00 82.88 106 TYR A C 1
ATOM 790 O O . TYR A 1 106 ? -0.402 11.269 -1.365 1.00 82.88 106 TYR A O 1
ATOM 798 N N . ALA A 1 107 ? -2.007 12.032 -2.744 1.00 81.25 107 ALA A N 1
ATOM 799 C CA . ALA A 1 107 ? -1.271 11.867 -4.000 1.00 81.25 107 ALA A CA 1
ATOM 800 C C . ALA A 1 107 ? -0.934 10.404 -4.350 1.00 81.25 107 ALA A C 1
ATOM 802 O O . ALA A 1 107 ? 0.002 10.144 -5.107 1.00 81.25 107 ALA A O 1
ATOM 803 N N . ASP A 1 108 ? -1.748 9.457 -3.882 1.00 81.12 108 ASP A N 1
ATOM 804 C CA . ASP A 1 108 ? -1.586 8.012 -4.078 1.00 81.12 108 ASP A CA 1
ATOM 805 C C . ASP A 1 108 ? -1.490 7.575 -5.552 1.00 81.12 108 ASP A C 1
ATOM 807 O O . ASP A 1 108 ? -0.799 6.611 -5.883 1.00 81.12 108 ASP A O 1
ATOM 811 N N . ARG A 1 109 ? -2.071 8.344 -6.484 1.00 88.50 109 ARG A N 1
ATOM 812 C CA . ARG A 1 109 ? -1.898 8.132 -7.937 1.00 88.50 109 ARG A CA 1
ATOM 813 C C . ARG A 1 109 ? -0.429 8.189 -8.382 1.00 88.50 109 ARG A C 1
ATOM 815 O O . ARG A 1 109 ? -0.075 7.584 -9.393 1.00 88.50 109 ARG A O 1
ATOM 822 N N . GLY A 1 110 ? 0.428 8.883 -7.631 1.00 94.44 110 GLY A N 1
ATOM 823 C CA . GLY A 1 110 ? 1.870 8.930 -7.863 1.00 94.44 110 GLY A CA 1
ATOM 824 C C . GLY A 1 110 ? 2.555 7.567 -7.719 1.00 94.44 110 GLY A C 1
ATOM 825 O O . GLY A 1 110 ? 3.541 7.321 -8.408 1.00 94.44 110 GLY A O 1
ATOM 826 N N . ASN A 1 111 ? 2.011 6.658 -6.900 1.00 96.38 111 ASN A N 1
ATOM 827 C CA . ASN A 1 111 ? 2.527 5.293 -6.766 1.00 96.38 111 ASN A CA 1
ATOM 828 C C . ASN A 1 111 ? 2.366 4.514 -8.078 1.00 96.38 111 ASN A C 1
ATOM 830 O O . ASN A 1 111 ? 3.331 3.954 -8.598 1.00 96.38 111 ASN A O 1
ATOM 834 N N . LEU A 1 112 ? 1.159 4.548 -8.649 1.00 96.88 112 LEU A N 1
ATOM 835 C CA . LEU A 1 112 ? 0.837 3.885 -9.916 1.00 96.88 112 LEU A CA 1
ATOM 836 C C . LEU A 1 112 ? 1.644 4.470 -11.080 1.00 96.88 112 LEU A C 1
ATOM 838 O O . LEU A 1 112 ? 2.178 3.723 -11.898 1.00 96.88 112 LEU A O 1
ATOM 842 N N . LEU A 1 113 ? 1.789 5.799 -11.120 1.00 97.12 113 LEU A N 1
ATOM 843 C CA . LEU A 1 113 ? 2.600 6.469 -12.135 1.00 97.12 113 LEU A CA 1
ATOM 844 C C . LEU A 1 113 ? 4.074 6.054 -12.047 1.00 97.12 113 LEU A C 1
ATOM 846 O O . LEU A 1 113 ? 4.708 5.848 -13.078 1.00 97.12 113 LEU A O 1
ATOM 850 N N . LEU A 1 114 ? 4.636 5.915 -10.843 1.00 97.81 114 LEU A N 1
ATOM 851 C CA . LEU A 1 114 ? 6.020 5.468 -10.712 1.00 97.81 114 LEU A CA 1
ATOM 852 C C . LEU A 1 114 ? 6.198 4.031 -11.209 1.00 97.81 114 LEU A C 1
ATOM 854 O O . LEU A 1 114 ? 7.151 3.776 -11.941 1.00 97.81 114 LEU A O 1
ATOM 858 N N . LEU A 1 115 ? 5.289 3.114 -10.859 1.00 98.31 115 LEU A N 1
ATOM 859 C CA . LEU A 1 115 ? 5.328 1.734 -11.357 1.00 98.31 115 LEU A CA 1
ATOM 860 C C . LEU A 1 115 ? 5.300 1.693 -12.890 1.00 98.31 115 LEU A C 1
ATOM 862 O O . LEU A 1 115 ? 6.142 1.028 -13.494 1.00 98.31 115 LEU A O 1
ATOM 866 N N . GLU A 1 116 ? 4.404 2.466 -13.512 1.00 98.56 116 GLU A N 1
ATOM 867 C CA . GLU A 1 116 ? 4.326 2.604 -14.970 1.00 98.56 116 GLU A CA 1
ATOM 868 C C . GLU A 1 116 ? 5.668 3.059 -15.560 1.00 98.56 116 GLU A C 1
ATOM 870 O O . GLU A 1 116 ? 6.214 2.428 -16.469 1.00 98.56 116 GLU A O 1
ATOM 875 N N . ARG A 1 117 ? 6.232 4.155 -15.036 1.00 98.38 117 ARG A N 1
ATOM 876 C CA . ARG A 1 117 ? 7.482 4.731 -15.558 1.00 98.38 117 ARG A CA 1
ATOM 877 C C . ARG A 1 117 ? 8.655 3.780 -15.388 1.00 98.38 117 ARG A C 1
ATOM 879 O O . ARG A 1 117 ? 9.412 3.583 -16.336 1.00 98.38 117 ARG A O 1
ATOM 886 N N . ARG A 1 118 ? 8.769 3.145 -14.223 1.00 98.25 118 ARG A N 1
ATOM 887 C CA . ARG A 1 118 ? 9.834 2.187 -13.913 1.00 98.25 118 ARG A CA 1
ATOM 888 C C . ARG A 1 118 ? 9.752 0.915 -14.753 1.00 98.25 118 ARG A C 1
ATOM 890 O O . ARG A 1 118 ? 10.803 0.369 -15.086 1.00 98.25 118 ARG A O 1
ATOM 897 N N . CYS A 1 119 ? 8.556 0.472 -15.142 1.00 98.44 119 CYS A N 1
ATOM 898 C CA . CYS A 1 119 ? 8.396 -0.601 -16.126 1.00 98.44 119 CYS A CA 1
ATOM 899 C C . CYS A 1 119 ? 8.866 -0.145 -17.515 1.00 98.44 119 CYS A C 1
ATOM 901 O O . CYS A 1 119 ? 9.756 -0.761 -18.105 1.00 98.44 119 CYS A O 1
ATOM 903 N N . HIS A 1 120 ? 8.347 0.985 -18.003 1.00 98.12 120 HIS A N 1
ATOM 904 C CA . HIS A 1 120 ? 8.657 1.489 -19.342 1.00 98.12 120 HIS A CA 1
ATOM 905 C C . HIS A 1 120 ? 10.142 1.810 -19.548 1.00 98.12 120 HIS A C 1
ATOM 907 O O . HIS A 1 120 ? 10.699 1.476 -20.594 1.00 98.12 120 HIS A O 1
ATOM 913 N N . TRP A 1 121 ? 10.820 2.398 -18.558 1.00 97.81 121 TRP A N 1
ATOM 914 C CA . TRP A 1 121 ? 12.260 2.680 -18.635 1.00 97.81 121 TRP A CA 1
ATOM 915 C C . TRP A 1 121 ? 13.131 1.422 -18.727 1.00 97.81 121 TRP A C 1
ATOM 917 O O . TRP A 1 121 ? 14.284 1.504 -19.142 1.00 97.81 121 TRP A O 1
ATOM 927 N N . ARG A 1 122 ? 12.572 0.254 -18.395 1.00 97.00 122 ARG A N 1
ATOM 928 C CA . ARG A 1 122 ? 13.226 -1.058 -18.491 1.00 97.00 122 ARG A CA 1
ATOM 929 C C . ARG A 1 122 ? 12.747 -1.882 -19.685 1.00 97.00 122 ARG A C 1
ATOM 931 O O . ARG A 1 122 ? 13.136 -3.036 -19.818 1.00 97.00 122 ARG A O 1
ATOM 938 N N . GLY A 1 123 ? 11.899 -1.309 -20.541 1.00 96.25 123 GLY A N 1
ATOM 939 C CA . GLY A 1 123 ? 11.296 -2.018 -21.669 1.00 96.25 123 GLY A CA 1
ATOM 940 C C . GLY A 1 123 ? 10.248 -3.061 -21.267 1.00 96.25 123 GLY A C 1
ATOM 941 O O . GLY A 1 123 ? 9.893 -3.897 -22.094 1.00 96.25 123 GLY A O 1
ATOM 942 N N . LEU A 1 124 ? 9.751 -3.023 -20.027 1.00 97.38 124 LEU A N 1
ATOM 943 C CA . LEU A 1 124 ? 8.616 -3.834 -19.590 1.00 97.38 124 LEU A CA 1
ATOM 944 C C . LEU A 1 124 ? 7.313 -3.136 -19.986 1.00 97.38 124 LEU A C 1
ATOM 946 O O . LEU A 1 124 ? 7.212 -1.907 -19.934 1.00 97.38 124 LEU A O 1
ATOM 950 N N . GLY A 1 125 ? 6.307 -3.917 -20.363 1.00 97.94 125 GLY A N 1
ATOM 951 C CA . GLY A 1 125 ? 4.961 -3.397 -20.562 1.00 97.94 125 GLY A CA 1
ATOM 952 C C . GLY A 1 125 ? 4.245 -3.141 -19.234 1.00 97.94 125 GLY A C 1
ATOM 953 O O . GLY A 1 125 ? 4.557 -3.765 -18.217 1.00 97.94 125 GLY A O 1
ATOM 954 N N . PHE A 1 126 ? 3.287 -2.220 -19.252 1.00 98.50 126 PHE A N 1
ATOM 955 C CA . PHE A 1 126 ? 2.471 -1.876 -18.096 1.00 98.50 126 PHE A CA 1
ATOM 956 C C . PHE A 1 126 ? 1.012 -1.678 -18.510 1.00 98.50 126 PHE A C 1
ATOM 958 O O . PHE A 1 126 ? 0.723 -0.912 -19.432 1.00 98.50 126 PHE A O 1
ATOM 965 N N . GLU A 1 127 ? 0.103 -2.341 -17.803 1.00 98.31 127 GLU A N 1
ATOM 966 C CA . GLU A 1 127 ? -1.339 -2.225 -17.994 1.00 98.31 127 GLU A CA 1
ATOM 967 C C . GLU A 1 127 ? -1.966 -1.798 -16.674 1.00 98.31 127 GLU A C 1
ATOM 969 O O . GLU A 1 127 ? -1.770 -2.443 -15.646 1.00 98.31 127 GLU A O 1
ATOM 974 N N . LEU A 1 128 ? -2.734 -0.710 -16.711 1.00 98.00 128 LEU A N 1
ATOM 975 C CA . LEU A 1 128 ? -3.499 -0.233 -15.569 1.00 98.00 128 LEU A CA 1
ATOM 976 C C . LEU A 1 128 ? -4.985 -0.356 -15.867 1.00 98.00 128 LEU A C 1
ATOM 978 O O . LEU A 1 128 ? -5.509 0.343 -16.739 1.00 98.00 128 LEU A O 1
ATOM 982 N N . ARG A 1 129 ? -5.672 -1.188 -15.090 1.00 98.00 129 ARG A N 1
ATOM 983 C CA . ARG A 1 129 ? -7.125 -1.289 -15.101 1.00 98.00 129 ARG A CA 1
ATOM 984 C C . ARG A 1 129 ? -7.699 -0.614 -13.864 1.00 98.00 129 ARG A C 1
ATOM 986 O O . ARG A 1 129 ? -7.317 -0.931 -12.744 1.00 98.00 129 ARG A O 1
ATOM 993 N N . ALA A 1 130 ? -8.628 0.311 -14.072 1.00 97.69 130 ALA A N 1
ATOM 994 C CA . ALA A 1 130 ? -9.482 0.807 -13.002 1.00 97.69 130 ALA A CA 1
ATOM 995 C C . ALA A 1 130 ? -10.665 -0.150 -12.813 1.00 97.69 130 ALA A C 1
ATOM 997 O O . ALA A 1 130 ? -11.267 -0.579 -13.803 1.00 97.69 130 ALA A O 1
ATOM 998 N N . VAL A 1 131 ? -10.982 -0.456 -11.558 1.00 98.25 131 VAL A N 1
ATOM 999 C CA . VAL A 1 131 ? -12.183 -1.192 -11.156 1.00 98.25 131 VAL A CA 1
ATOM 1000 C C . VAL A 1 131 ? -12.913 -0.347 -10.118 1.00 98.25 131 VAL A C 1
ATOM 1002 O O . VAL A 1 131 ? -12.346 -0.037 -9.071 1.00 98.25 131 VAL A O 1
ATOM 1005 N N . SER A 1 132 ? -14.149 0.037 -10.420 1.00 97.25 132 SER A N 1
ATOM 1006 C CA . SER A 1 132 ? -14.976 0.945 -9.623 1.00 97.25 132 SER A CA 1
ATOM 1007 C C . SER A 1 132 ? -16.238 0.235 -9.097 1.00 97.25 132 SER A C 1
ATOM 1009 O O . SER A 1 132 ? -16.336 -0.997 -9.060 1.00 97.25 132 SER A O 1
ATOM 1011 N N . PHE A 1 133 ? -17.198 1.023 -8.623 1.00 96.88 133 PHE A N 1
ATOM 1012 C CA . PHE A 1 133 ? -18.498 0.576 -8.137 1.00 96.88 133 PHE A CA 1
ATOM 1013 C C . PHE A 1 133 ? -19.272 -0.180 -9.215 1.00 96.88 133 PHE A C 1
ATOM 1015 O O . PHE A 1 133 ? -19.365 0.274 -10.354 1.00 96.88 133 PHE A O 1
ATOM 1022 N N . GLY A 1 134 ? -19.852 -1.321 -8.840 1.00 93.19 134 GLY A N 1
ATOM 1023 C CA . GLY A 1 134 ? -20.621 -2.167 -9.758 1.00 93.19 134 GLY A CA 1
ATOM 1024 C C . GLY A 1 134 ? -19.799 -2.945 -10.794 1.00 93.19 134 GLY A C 1
ATOM 1025 O O . GLY A 1 134 ? -20.360 -3.818 -11.449 1.00 93.19 134 GLY A O 1
ATOM 1026 N N . ASP A 1 135 ? -18.494 -2.685 -10.925 1.00 96.62 135 ASP A N 1
ATOM 1027 C CA . ASP A 1 135 ? -17.615 -3.501 -11.763 1.00 96.62 135 ASP A CA 1
ATOM 1028 C C . ASP A 1 135 ? -17.339 -4.860 -11.103 1.00 96.62 135 ASP A C 1
ATOM 1030 O O . ASP A 1 135 ? -17.091 -4.951 -9.892 1.00 96.62 135 ASP A O 1
ATOM 1034 N N . GLU A 1 136 ? -17.309 -5.908 -11.922 1.00 94.19 136 GLU A N 1
ATOM 1035 C CA . GLU A 1 136 ? -16.804 -7.222 -11.531 1.00 94.19 136 GLU A CA 1
ATOM 1036 C C . GLU A 1 136 ? -15.273 -7.207 -11.434 1.00 94.19 136 GLU A C 1
ATOM 1038 O O . GLU A 1 136 ? -14.584 -6.481 -12.159 1.00 94.19 136 GLU A O 1
ATOM 1043 N N . LEU A 1 137 ? -14.733 -8.035 -10.539 1.00 97.38 137 LEU A N 1
ATOM 1044 C CA . LEU A 1 137 ? -13.296 -8.217 -10.383 1.00 97.38 137 LEU A CA 1
ATOM 1045 C C . LEU A 1 137 ? -12.911 -9.639 -10.781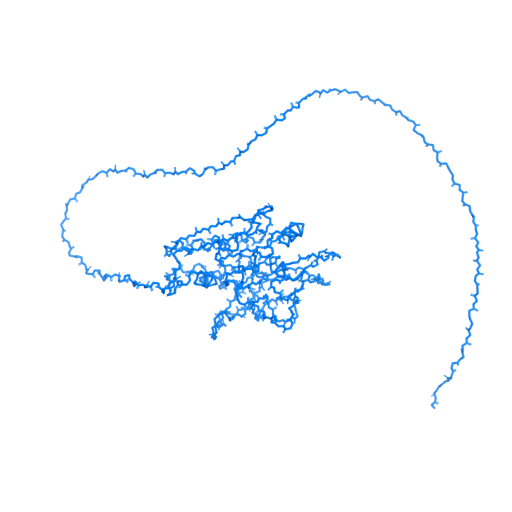 1.00 97.38 137 LEU A C 1
ATOM 1047 O O . LEU A 1 137 ? -13.238 -10.592 -10.081 1.00 97.38 137 LEU A O 1
ATOM 1051 N N . ASP A 1 138 ? -12.182 -9.769 -11.887 1.00 96.56 138 ASP A N 1
ATOM 1052 C CA . ASP A 1 138 ? -11.559 -11.035 -12.265 1.00 96.56 138 ASP A CA 1
ATOM 1053 C C . ASP A 1 138 ? -10.330 -11.280 -11.366 1.00 96.56 138 ASP A C 1
ATOM 1055 O O . ASP A 1 138 ? -9.381 -10.477 -11.403 1.00 96.56 138 ASP A O 1
ATOM 1059 N N . PRO A 1 139 ? -10.321 -12.362 -10.560 1.00 95.44 139 PRO A N 1
ATOM 1060 C CA . PRO A 1 139 ? -9.198 -12.668 -9.692 1.00 95.44 139 PRO A CA 1
ATOM 1061 C C . PRO A 1 139 ? -7.903 -12.896 -10.472 1.00 95.44 139 PRO A C 1
ATOM 1063 O O . PRO A 1 139 ? -6.855 -12.568 -9.929 1.00 95.44 139 PRO A O 1
ATOM 1066 N N . ASP A 1 140 ? -7.925 -13.424 -11.701 1.00 97.06 140 ASP A N 1
ATOM 1067 C CA . ASP A 1 140 ? -6.749 -13.874 -12.472 1.00 97.06 140 ASP A CA 1
ATOM 1068 C C . ASP A 1 140 ? -6.187 -12.821 -13.448 1.00 97.06 140 ASP A C 1
ATOM 1070 O O . ASP A 1 140 ? -5.067 -12.953 -13.969 1.00 97.06 140 ASP A O 1
ATOM 1074 N N . ALA A 1 141 ? -6.930 -11.737 -13.676 1.00 96.19 141 ALA A N 1
ATOM 1075 C CA . ALA A 1 141 ? -6.588 -10.728 -14.675 1.00 96.19 141 ALA A CA 1
ATOM 1076 C C . ALA A 1 141 ? -5.364 -9.862 -14.320 1.00 96.19 141 ALA A C 1
ATOM 1078 O O . ALA A 1 141 ? -4.751 -9.288 -15.223 1.00 96.19 141 ALA A O 1
ATOM 1079 N N . HIS A 1 142 ? -4.969 -9.779 -13.043 1.00 98.19 142 HIS A N 1
ATOM 1080 C CA . HIS A 1 142 ? -3.964 -8.815 -12.580 1.00 98.19 142 HIS A CA 1
ATOM 1081 C C . HIS A 1 142 ? -2.887 -9.443 -11.690 1.00 98.19 142 HIS A C 1
ATOM 1083 O O . HIS A 1 142 ? -3.093 -10.461 -11.026 1.00 98.19 142 HIS A O 1
ATOM 1089 N N . ASP A 1 143 ? -1.716 -8.807 -11.689 1.00 98.38 143 ASP A N 1
ATOM 1090 C CA . ASP A 1 143 ? -0.546 -9.208 -10.905 1.00 98.38 143 ASP A CA 1
ATOM 1091 C C . ASP A 1 143 ? -0.430 -8.399 -9.602 1.00 98.38 143 ASP A C 1
ATOM 1093 O O . ASP A 1 143 ? 0.105 -8.891 -8.607 1.00 98.38 143 ASP A O 1
ATOM 1097 N N . VAL A 1 144 ? -0.947 -7.165 -9.611 1.00 98.69 144 VAL A N 1
ATOM 1098 C CA . VAL A 1 144 ? -0.986 -6.253 -8.461 1.00 98.69 144 VAL A CA 1
ATOM 1099 C C . VAL A 1 144 ? -2.381 -5.648 -8.333 1.00 98.69 144 VAL A C 1
ATOM 1101 O O . VAL A 1 144 ? -2.905 -5.098 -9.298 1.00 98.69 144 VAL A O 1
ATOM 1104 N N . PHE A 1 145 ? -2.947 -5.681 -7.132 1.00 98.69 145 PHE A N 1
ATOM 1105 C CA . PHE A 1 145 ? -4.173 -4.993 -6.745 1.00 98.69 145 PHE A CA 1
ATOM 1106 C C . PHE A 1 145 ? -3.805 -3.859 -5.793 1.00 98.69 145 PHE A C 1
ATOM 1108 O O . PHE A 1 145 ? -3.218 -4.078 -4.736 1.00 98.69 145 PHE A O 1
ATOM 1115 N N . TYR A 1 146 ? -4.117 -2.634 -6.187 1.00 98.38 146 TYR A N 1
ATOM 1116 C CA . TYR A 1 146 ? -3.781 -1.418 -5.465 1.00 98.38 146 TYR A CA 1
ATOM 1117 C C . TYR A 1 146 ? -5.047 -0.777 -4.904 1.00 98.38 146 TYR A C 1
ATOM 1119 O O . TYR A 1 146 ? -5.971 -0.467 -5.659 1.00 98.38 146 TYR A O 1
ATOM 1127 N N . LEU A 1 147 ? -5.059 -0.525 -3.597 1.00 97.69 147 LEU A N 1
ATOM 1128 C CA . LEU A 1 147 ? -6.137 0.161 -2.896 1.00 97.69 147 LEU A CA 1
ATOM 1129 C C . LEU A 1 147 ? -5.551 1.340 -2.110 1.00 97.69 147 LEU A C 1
ATOM 1131 O O . LEU A 1 147 ? -4.866 1.149 -1.107 1.00 97.69 147 LEU A O 1
ATOM 1135 N N . GLY A 1 148 ? -5.791 2.559 -2.595 1.00 96.12 148 GLY A N 1
ATOM 1136 C CA . GLY A 1 148 ? -5.323 3.787 -1.944 1.00 96.12 148 GLY A CA 1
ATOM 1137 C C . GLY A 1 148 ? -6.119 4.144 -0.687 1.00 96.12 148 GLY A C 1
ATOM 1138 O O . GLY A 1 148 ? -6.926 3.355 -0.197 1.00 96.12 148 GLY A O 1
ATOM 1139 N N . GLY A 1 149 ? -5.917 5.360 -0.178 1.00 92.50 149 GLY A N 1
ATOM 1140 C CA . GLY A 1 149 ? -6.759 5.954 0.864 1.00 92.50 149 GLY A CA 1
ATOM 1141 C C . GLY A 1 149 ? -7.926 6.761 0.289 1.00 92.50 149 GLY A C 1
ATOM 1142 O O . GLY A 1 149 ? -7.791 7.378 -0.767 1.00 92.50 149 GLY A O 1
ATOM 1143 N N . GLY A 1 150 ? -9.051 6.821 1.006 1.00 92.19 150 GLY A N 1
ATOM 1144 C CA . GLY A 1 150 ? -10.210 7.652 0.661 1.00 92.19 150 GLY A CA 1
ATOM 1145 C C . GLY A 1 150 ? -10.611 8.589 1.798 1.00 92.19 150 GLY A C 1
ATOM 1146 O O . GLY A 1 150 ? -10.112 8.484 2.918 1.00 92.19 150 GLY A O 1
ATOM 1147 N N . GLN A 1 151 ? -11.516 9.525 1.514 1.00 91.94 151 GLN A N 1
ATOM 1148 C CA . GLN A 1 151 ? -12.194 10.280 2.571 1.00 91.94 151 GLN A CA 1
ATOM 1149 C C . GLN A 1 151 ? -13.233 9.389 3.257 1.00 91.94 151 GLN A C 1
ATOM 1151 O O . GLN A 1 151 ? -13.789 8.504 2.616 1.00 91.94 151 GLN A O 1
ATOM 1156 N N . ASP A 1 152 ? -13.555 9.664 4.521 1.00 92.19 152 ASP A N 1
ATOM 1157 C CA . ASP A 1 152 ? -14.455 8.853 5.354 1.00 92.19 152 ASP A CA 1
ATOM 1158 C C . ASP A 1 152 ? -15.742 8.394 4.638 1.00 92.19 152 ASP A C 1
ATOM 1160 O O . ASP A 1 152 ? -16.076 7.208 4.648 1.00 92.19 152 ASP A O 1
ATOM 1164 N N . ARG A 1 153 ? -16.445 9.321 3.968 1.00 92.75 153 ARG A N 1
ATOM 1165 C CA . ARG A 1 153 ? -17.675 9.022 3.216 1.00 92.75 153 ARG A CA 1
ATOM 1166 C C . ARG A 1 153 ? -17.423 8.045 2.070 1.00 92.75 153 ARG A C 1
ATOM 1168 O O . ARG A 1 153 ? -18.185 7.096 1.901 1.00 92.75 153 ARG A O 1
ATOM 1175 N N . ASP A 1 154 ? -16.401 8.304 1.266 1.00 94.56 154 ASP A N 1
ATOM 1176 C CA . ASP A 1 154 ? -16.154 7.528 0.057 1.00 94.56 154 ASP A CA 1
ATOM 1177 C C . ASP A 1 154 ? -15.535 6.169 0.384 1.00 94.56 154 ASP A C 1
ATOM 1179 O O . ASP A 1 154 ? -15.930 5.161 -0.196 1.00 94.56 154 ASP A O 1
ATOM 1183 N N . GLN A 1 155 ? -14.644 6.118 1.379 1.00 96.44 155 GLN A N 1
ATOM 1184 C CA . GLN A 1 155 ? -14.090 4.877 1.910 1.00 96.44 155 GLN A CA 1
ATOM 1185 C C . GLN A 1 155 ? -15.200 3.970 2.449 1.00 96.44 155 GLN A C 1
ATOM 1187 O O . GLN A 1 155 ? -15.186 2.774 2.169 1.00 96.44 155 GLN A O 1
ATOM 1192 N N . ARG A 1 156 ? -16.204 4.536 3.138 1.00 97.06 156 ARG A N 1
ATOM 1193 C CA . ARG A 1 156 ? -17.382 3.785 3.597 1.00 97.06 156 ARG A CA 1
ATOM 1194 C C . ARG A 1 156 ? -18.148 3.165 2.430 1.00 97.06 156 ARG A C 1
ATOM 1196 O O . ARG A 1 156 ? -18.515 1.999 2.500 1.00 97.06 156 ARG A O 1
ATOM 1203 N N . LEU A 1 157 ? -18.396 3.923 1.359 1.00 96.69 157 LEU A N 1
ATOM 1204 C CA . LEU A 1 157 ? -19.071 3.394 0.166 1.00 96.69 157 LEU A CA 1
ATOM 1205 C C . LEU A 1 157 ? -18.244 2.286 -0.499 1.00 96.69 157 LEU A C 1
ATOM 1207 O O . LEU A 1 157 ? -18.796 1.238 -0.833 1.00 96.69 157 LEU A O 1
ATOM 1211 N N . CYS A 1 158 ? -16.931 2.494 -0.642 1.00 97.31 158 CYS A N 1
ATOM 1212 C CA . CYS A 1 158 ? -16.015 1.496 -1.195 1.00 97.31 158 CYS A CA 1
ATOM 1213 C C . CYS A 1 158 ? -16.016 0.213 -0.367 1.00 97.31 158 CYS A C 1
ATOM 1215 O O . CYS A 1 158 ? -16.007 -0.864 -0.943 1.00 97.31 158 CYS A O 1
ATOM 1217 N N . ALA A 1 159 ? -16.062 0.314 0.964 1.00 97.88 159 ALA A N 1
ATOM 1218 C CA . ALA A 1 159 ? -16.066 -0.837 1.859 1.00 97.88 159 ALA A CA 1
ATOM 1219 C C . ALA A 1 159 ? -17.239 -1.786 1.579 1.00 97.88 159 ALA A C 1
ATOM 1221 O O . ALA A 1 159 ? -17.044 -2.987 1.408 1.00 97.88 159 ALA A O 1
ATOM 1222 N N . PHE A 1 160 ? -18.455 -1.242 1.472 1.00 97.69 160 PHE A N 1
ATOM 1223 C CA . PHE A 1 160 ? -19.642 -2.056 1.211 1.00 97.69 160 PHE A CA 1
ATOM 1224 C C . PHE A 1 160 ? -19.611 -2.706 -0.176 1.00 97.69 160 PHE A C 1
ATOM 1226 O O . PHE A 1 160 ? -19.943 -3.883 -0.290 1.00 97.69 160 PHE A O 1
ATOM 1233 N N . ASP A 1 161 ? -19.181 -1.983 -1.213 1.00 98.00 161 ASP A N 1
ATOM 1234 C CA . ASP A 1 161 ? -19.047 -2.549 -2.562 1.00 98.00 161 ASP A CA 1
ATOM 1235 C C . ASP A 1 161 ? -17.919 -3.598 -2.633 1.00 98.00 161 ASP A C 1
ATOM 1237 O O . ASP A 1 161 ? -18.112 -4.669 -3.205 1.00 98.00 161 ASP A O 1
ATOM 1241 N N . LEU A 1 162 ? -16.778 -3.348 -1.975 1.00 97.19 162 LEU A N 1
ATOM 1242 C CA . LEU A 1 162 ? -15.662 -4.294 -1.859 1.00 97.19 162 LEU A CA 1
ATOM 1243 C C . LEU A 1 162 ? -16.118 -5.613 -1.249 1.00 97.19 162 LEU A C 1
ATOM 1245 O O . LEU A 1 162 ? -15.884 -6.675 -1.824 1.00 97.19 162 LEU A O 1
ATOM 1249 N N . VAL A 1 163 ? -16.772 -5.541 -0.090 1.00 97.69 163 VAL A N 1
ATOM 1250 C CA . VAL A 1 163 ? -17.223 -6.722 0.649 1.00 97.69 163 VAL A CA 1
ATOM 1251 C C . VAL A 1 163 ? -18.299 -7.474 -0.127 1.00 97.69 163 VAL A C 1
ATOM 1253 O O . VAL A 1 163 ? -18.249 -8.700 -0.182 1.00 97.69 163 VAL A O 1
ATOM 1256 N N . ALA A 1 164 ? -19.247 -6.761 -0.739 1.00 97.44 164 ALA A N 1
ATOM 1257 C CA . ALA A 1 164 ? -20.370 -7.382 -1.432 1.00 97.44 164 ALA A CA 1
ATOM 1258 C C . ALA A 1 164 ? -19.993 -7.996 -2.788 1.00 97.44 164 ALA A C 1
ATOM 1260 O O . ALA A 1 164 ? -20.540 -9.036 -3.142 1.00 97.44 164 ALA A O 1
ATOM 1261 N N . ALA A 1 165 ? -19.100 -7.361 -3.554 1.00 97.12 165 ALA A N 1
ATOM 1262 C CA . ALA A 1 165 ? -18.883 -7.710 -4.960 1.00 97.12 165 ALA A CA 1
ATOM 1263 C C . ALA A 1 165 ? -17.467 -8.202 -5.290 1.00 97.12 165 ALA A C 1
ATOM 1265 O O . ALA A 1 165 ? -17.276 -8.839 -6.323 1.00 97.12 165 ALA A O 1
ATOM 1266 N N . LYS A 1 166 ? -16.457 -7.893 -4.466 1.00 98.19 166 LYS A N 1
ATOM 1267 C CA . LYS A 1 166 ? -15.040 -8.083 -4.841 1.00 98.19 166 LYS A CA 1
ATOM 1268 C C . LYS A 1 166 ? -14.224 -8.891 -3.834 1.00 98.19 166 LYS A C 1
ATOM 1270 O O . LYS A 1 166 ? -13.073 -9.219 -4.117 1.00 98.19 166 LYS A O 1
ATOM 1275 N N . ARG A 1 167 ? -14.806 -9.235 -2.680 1.00 98.12 167 ARG A N 1
ATOM 1276 C CA . ARG A 1 167 ? -14.135 -9.957 -1.593 1.00 98.12 167 ARG A CA 1
ATOM 1277 C C . ARG A 1 167 ? -13.550 -11.282 -2.061 1.00 98.12 167 ARG A C 1
ATOM 1279 O O . ARG A 1 167 ? -12.343 -11.468 -1.962 1.00 98.12 167 ARG A O 1
ATOM 1286 N N . ASP A 1 168 ? -14.383 -12.158 -2.608 1.00 98.38 168 ASP A N 1
ATOM 1287 C CA . ASP A 1 168 ? -13.965 -13.513 -2.979 1.00 98.38 168 ASP A CA 1
ATOM 1288 C C . ASP A 1 168 ? -12.883 -13.492 -4.066 1.00 98.38 168 ASP A C 1
ATOM 1290 O O . ASP A 1 168 ? -11.912 -14.242 -3.996 1.00 98.38 168 ASP A O 1
ATOM 1294 N N . ALA A 1 169 ? -12.986 -12.564 -5.022 1.00 98.38 169 ALA A N 1
ATOM 1295 C CA . ALA A 1 169 ? -11.974 -12.376 -6.056 1.00 98.38 169 ALA A CA 1
ATOM 1296 C C . ALA A 1 169 ? -10.630 -11.890 -5.486 1.00 98.38 169 ALA A C 1
ATOM 1298 O O . ALA A 1 169 ? -9.576 -12.361 -5.910 1.00 98.38 169 ALA A O 1
ATOM 1299 N N . LEU A 1 170 ? -10.638 -10.978 -4.507 1.00 98.50 170 LEU A N 1
ATOM 1300 C CA . LEU A 1 170 ? -9.406 -10.520 -3.856 1.00 98.50 170 LEU A CA 1
ATOM 1301 C C . LEU A 1 170 ? -8.765 -11.605 -2.987 1.00 98.50 170 LEU A C 1
ATOM 1303 O O . LEU A 1 170 ? -7.540 -11.712 -2.980 1.00 98.50 170 LEU A O 1
ATOM 1307 N N . HIS A 1 171 ? -9.569 -12.425 -2.303 1.00 98.56 171 HIS A N 1
ATOM 1308 C CA . HIS A 1 171 ? -9.081 -13.609 -1.585 1.00 98.56 171 HIS A CA 1
ATOM 1309 C C . HIS A 1 171 ? -8.433 -14.601 -2.551 1.00 98.56 171 HIS A C 1
ATOM 1311 O O . HIS A 1 171 ? -7.264 -14.934 -2.384 1.00 98.56 171 HIS A O 1
ATOM 1317 N N . ALA A 1 172 ? -9.122 -14.964 -3.637 1.00 98.50 172 ALA A N 1
ATOM 1318 C CA . ALA A 1 172 ? -8.574 -15.857 -4.657 1.00 98.50 172 ALA A CA 1
ATOM 1319 C C . ALA A 1 172 ? -7.290 -15.303 -5.308 1.00 98.50 172 ALA A C 1
ATOM 1321 O O . ALA A 1 172 ? -6.341 -16.047 -5.564 1.00 98.50 172 ALA A O 1
ATOM 1322 N N . ALA A 1 173 ? -7.226 -13.991 -5.556 1.00 98.50 173 ALA A N 1
ATOM 1323 C CA . ALA A 1 173 ? -6.031 -13.345 -6.086 1.00 98.50 173 ALA A CA 1
ATOM 1324 C C . ALA A 1 173 ? -4.848 -13.397 -5.106 1.00 98.50 173 ALA A C 1
ATOM 1326 O O . ALA A 1 173 ? -3.726 -13.706 -5.520 1.00 98.50 173 ALA A O 1
ATOM 1327 N N . ALA A 1 174 ? -5.091 -13.122 -3.821 1.00 97.94 174 ALA A N 1
ATOM 1328 C CA . ALA A 1 174 ? -4.077 -13.204 -2.775 1.00 97.94 174 ALA A CA 1
ATOM 1329 C C . ALA A 1 174 ? -3.576 -14.646 -2.580 1.00 97.94 174 ALA A C 1
ATOM 1331 O O . ALA A 1 174 ? -2.366 -14.859 -2.529 1.00 97.94 174 ALA A O 1
ATOM 1332 N N . ASP A 1 175 ? -4.474 -15.635 -2.577 1.00 97.81 175 ASP A N 1
ATOM 1333 C CA . ASP A 1 175 ? -4.135 -17.061 -2.460 1.00 97.81 175 ASP A CA 1
ATOM 1334 C C . ASP A 1 175 ? -3.271 -17.556 -3.629 1.00 97.81 175 ASP A C 1
ATOM 1336 O O . ASP A 1 175 ? -2.371 -18.380 -3.453 1.00 97.81 175 ASP A O 1
ATOM 1340 N N . ARG A 1 176 ? -3.481 -17.004 -4.831 1.00 96.62 176 ARG A N 1
ATOM 1341 C CA . ARG A 1 176 ? -2.624 -17.250 -6.004 1.00 96.62 176 ARG A CA 1
ATOM 1342 C C . ARG A 1 176 ? -1.257 -16.551 -5.905 1.00 96.62 176 ARG A C 1
ATOM 1344 O O . ARG A 1 176 ? -0.374 -16.803 -6.725 1.00 96.62 176 ARG A O 1
ATOM 1351 N N . GLY A 1 177 ? -1.067 -15.663 -4.933 1.00 97.12 177 GLY A N 1
ATOM 1352 C CA . GLY A 1 177 ? 0.161 -14.897 -4.728 1.00 97.12 177 GLY A CA 1
ATOM 1353 C C . GLY A 1 177 ? 0.225 -13.579 -5.502 1.00 97.12 177 GLY A C 1
ATOM 1354 O O . GLY A 1 177 ? 1.310 -13.010 -5.626 1.00 97.12 177 GLY A O 1
ATOM 1355 N N . ALA A 1 178 ? -0.898 -13.067 -6.026 1.00 98.31 178 ALA A N 1
ATOM 1356 C CA . ALA A 1 178 ? -0.930 -11.700 -6.543 1.00 98.31 178 ALA A CA 1
ATOM 1357 C C . ALA A 1 178 ? -0.686 -10.705 -5.402 1.00 98.31 178 ALA A C 1
ATOM 1359 O O . ALA A 1 178 ? -1.125 -10.918 -4.268 1.00 98.31 178 ALA A O 1
ATOM 1360 N N . LEU A 1 179 ? 0.020 -9.614 -5.694 1.00 98.69 179 LEU A N 1
ATOM 1361 C CA . LEU A 1 179 ? 0.285 -8.585 -4.694 1.00 98.69 179 LEU A CA 1
ATOM 1362 C C . LEU A 1 179 ? -0.990 -7.796 -4.414 1.00 98.69 179 LEU A C 1
ATOM 1364 O O . LEU A 1 179 ? -1.633 -7.321 -5.346 1.00 98.69 179 LEU A O 1
ATOM 1368 N N . VAL A 1 180 ? -1.316 -7.598 -3.141 1.00 98.75 180 VAL A N 1
ATOM 1369 C CA . VAL A 1 180 ? -2.394 -6.699 -2.714 1.00 98.75 180 VAL A CA 1
ATOM 1370 C C . VAL A 1 180 ? -1.772 -5.614 -1.849 1.00 98.75 180 VAL A C 1
ATOM 1372 O O . VAL A 1 180 ? -1.264 -5.907 -0.773 1.00 98.75 180 VAL A O 1
ATOM 1375 N N . LEU A 1 181 ? -1.779 -4.369 -2.326 1.00 98.62 181 LEU A N 1
ATOM 1376 C CA . LEU A 1 181 ? -1.187 -3.221 -1.643 1.00 98.62 181 LEU A CA 1
ATOM 1377 C C . LEU A 1 181 ? -2.278 -2.250 -1.182 1.00 98.62 181 LEU A C 1
ATOM 1379 O O . LEU A 1 181 ? -2.894 -1.572 -2.006 1.00 98.62 181 LEU A O 1
ATOM 1383 N N . GLY A 1 182 ? -2.484 -2.164 0.132 1.00 98.19 182 GLY A N 1
ATOM 1384 C CA . GLY A 1 182 ? -3.404 -1.226 0.778 1.00 98.19 182 GLY A CA 1
ATOM 1385 C C . GLY A 1 182 ? -2.676 -0.043 1.418 1.00 98.19 182 GLY A C 1
ATOM 1386 O O . GLY A 1 182 ? -1.787 -0.233 2.245 1.00 98.19 182 GLY A O 1
ATOM 1387 N N . ILE A 1 183 ? -3.070 1.187 1.088 1.00 97.38 183 ILE A N 1
ATOM 1388 C CA . ILE A 1 183 ? -2.467 2.411 1.638 1.00 97.38 183 ILE A CA 1
ATOM 1389 C C . ILE A 1 183 ? -3.488 3.187 2.467 1.00 97.38 183 ILE A C 1
ATOM 1391 O O . ILE A 1 183 ? -4.584 3.492 2.004 1.00 97.38 183 ILE A O 1
ATOM 1395 N N . CYS A 1 184 ? -3.122 3.536 3.701 1.00 95.62 184 CYS A N 1
ATOM 1396 C CA . CYS A 1 184 ? -3.943 4.270 4.662 1.00 95.62 184 CYS A CA 1
ATOM 1397 C C . CYS A 1 184 ? -5.336 3.639 4.849 1.00 95.62 184 CYS A C 1
ATOM 1399 O O . CYS A 1 184 ? -5.463 2.620 5.522 1.00 95.62 184 CYS A O 1
ATOM 1401 N N . GLY A 1 185 ? -6.381 4.213 4.246 1.00 96.38 185 GLY A N 1
ATOM 1402 C CA . GLY A 1 185 ? -7.724 3.630 4.247 1.00 96.38 185 GLY A CA 1
ATOM 1403 C C . GLY A 1 185 ? -7.766 2.236 3.621 1.00 96.38 185 GLY A C 1
ATOM 1404 O O . GLY A 1 185 ? -8.458 1.352 4.115 1.00 96.38 185 GLY A O 1
ATOM 1405 N N . GLY A 1 186 ? -6.950 2.007 2.590 1.00 97.50 186 GLY A N 1
ATOM 1406 C CA . GLY A 1 186 ? -6.794 0.701 1.970 1.00 97.50 186 GLY A CA 1
ATOM 1407 C C . GLY A 1 186 ? -6.287 -0.358 2.943 1.00 97.50 186 GLY A C 1
ATOM 1408 O O . GLY A 1 186 ? -6.873 -1.429 2.988 1.00 97.50 186 GLY A O 1
ATOM 1409 N N . LEU A 1 187 ? -5.284 -0.052 3.780 1.00 98.31 187 LEU A N 1
ATOM 1410 C CA . LEU A 1 187 ? -4.806 -0.963 4.837 1.00 98.31 187 LEU A CA 1
ATOM 1411 C C . LEU A 1 187 ? -5.950 -1.385 5.772 1.00 98.31 187 LEU A C 1
ATOM 1413 O O . LEU A 1 187 ? -6.072 -2.559 6.104 1.00 98.31 187 LEU A O 1
ATOM 1417 N N . GLN A 1 188 ? -6.795 -0.436 6.177 1.00 98.38 188 GLN A N 1
ATOM 1418 C CA . GLN A 1 188 ? -7.922 -0.697 7.078 1.00 98.38 188 GLN A CA 1
ATOM 1419 C C . GLN A 1 188 ? -8.941 -1.645 6.432 1.00 98.38 188 GLN A C 1
ATOM 1421 O O . GLN A 1 188 ? -9.419 -2.577 7.071 1.00 98.38 188 GLN A O 1
ATOM 1426 N N . LEU A 1 189 ? -9.218 -1.444 5.141 1.00 98.50 189 LEU A N 1
ATOM 1427 C CA . LEU A 1 189 ? -10.135 -2.272 4.356 1.00 98.50 189 LEU A CA 1
ATOM 1428 C C . LEU A 1 189 ? -9.613 -3.691 4.090 1.00 98.50 189 LEU A C 1
ATOM 1430 O O . LEU A 1 189 ? -10.421 -4.567 3.792 1.00 98.50 189 LEU A O 1
ATOM 1434 N N . LEU A 1 190 ? -8.304 -3.949 4.204 1.00 98.75 190 LEU A N 1
ATOM 1435 C CA . LEU A 1 190 ? -7.763 -5.314 4.118 1.00 98.75 190 LEU A CA 1
ATOM 1436 C C . LEU A 1 190 ? -8.150 -6.168 5.339 1.00 98.75 190 LEU A C 1
ATOM 1438 O O . LEU A 1 190 ? -8.211 -7.393 5.226 1.00 98.75 190 LEU A O 1
ATOM 1442 N N . GLY A 1 191 ? -8.409 -5.532 6.485 1.00 98.56 191 GLY A N 1
ATOM 1443 C CA . GLY A 1 191 ? -8.783 -6.193 7.734 1.00 98.56 191 GLY A CA 1
ATOM 1444 C C . GLY A 1 191 ? -10.243 -6.610 7.822 1.00 98.56 191 GLY A C 1
ATOM 1445 O O . GLY A 1 191 ? -10.987 -6.546 6.846 1.00 98.56 191 GLY A O 1
ATOM 1446 N N . HIS A 1 192 ? -10.666 -7.013 9.018 1.00 98.56 192 HIS A N 1
ATOM 1447 C CA . HIS A 1 192 ? -12.051 -7.397 9.305 1.00 98.56 192 HIS A CA 1
ATOM 1448 C C . HIS A 1 192 ? -12.997 -6.200 9.334 1.00 98.56 192 HIS A C 1
ATOM 1450 O O . HIS A 1 192 ? -14.116 -6.299 8.834 1.00 98.56 192 HIS A O 1
ATOM 1456 N N . SER A 1 193 ? -12.562 -5.074 9.906 1.00 98.50 193 SER A N 1
ATOM 1457 C CA . SER A 1 193 ? -13.377 -3.863 10.015 1.00 98.50 193 SER A CA 1
ATOM 1458 C C . SER A 1 193 ? -12.569 -2.615 10.379 1.00 98.50 193 SER A C 1
ATOM 1460 O O . SER A 1 193 ? -11.432 -2.691 10.863 1.00 98.50 193 SER A O 1
ATOM 1462 N N . TYR A 1 194 ? -13.181 -1.447 10.168 1.00 98.19 194 TYR A N 1
ATOM 1463 C CA . TYR A 1 194 ? -12.711 -0.178 10.713 1.00 98.19 194 TYR A CA 1
ATOM 1464 C C . TYR A 1 194 ? -13.852 0.668 11.287 1.00 98.19 194 TYR A C 1
ATOM 1466 O O . TYR A 1 194 ? -14.974 0.643 10.789 1.00 98.19 194 TYR A O 1
ATOM 1474 N N . ALA A 1 195 ? -13.564 1.458 12.318 1.00 96.44 195 ALA A N 1
ATOM 1475 C CA . ALA A 1 195 ? -14.540 2.346 12.939 1.00 96.44 195 ALA A CA 1
ATOM 1476 C C . ALA A 1 195 ? -14.614 3.711 12.233 1.00 96.44 195 ALA A C 1
ATOM 1478 O O . ALA A 1 195 ? -13.598 4.399 12.072 1.00 96.44 195 ALA A O 1
ATOM 1479 N N . LEU A 1 196 ? -15.832 4.142 11.904 1.00 92.94 196 LEU A N 1
ATOM 1480 C CA . LEU A 1 196 ? -16.156 5.493 11.461 1.00 92.94 196 LEU A CA 1
ATOM 1481 C C . LEU A 1 196 ? -17.183 6.122 12.414 1.00 92.94 196 LEU A C 1
ATOM 1483 O O . LEU A 1 196 ? -18.385 5.891 12.310 1.00 92.94 196 LEU A O 1
ATOM 1487 N N . GLY A 1 197 ? -16.704 6.939 13.354 1.00 88.50 197 GLY A N 1
ATOM 1488 C CA . GLY A 1 197 ? -17.543 7.379 14.472 1.00 88.50 197 GLY A CA 1
ATOM 1489 C C . GLY A 1 197 ? -17.912 6.178 15.345 1.00 88.50 197 GLY A C 1
ATOM 1490 O O . GLY A 1 197 ? -17.014 5.446 15.757 1.00 88.50 197 GLY A O 1
ATOM 1491 N N . ASP A 1 198 ? -19.208 5.977 15.576 1.00 88.50 198 ASP A N 1
ATOM 1492 C CA . ASP A 1 198 ? -19.750 4.822 16.310 1.00 88.50 198 ASP A CA 1
ATOM 1493 C C . ASP A 1 198 ? -20.115 3.644 15.384 1.00 88.50 198 ASP A C 1
ATOM 1495 O O . ASP A 1 198 ? -20.566 2.600 15.850 1.00 88.50 198 ASP A O 1
ATOM 1499 N N . GLU A 1 199 ? -19.959 3.809 14.065 1.00 94.81 199 GLU A N 1
ATOM 1500 C CA . GLU A 1 199 ? -20.259 2.771 13.081 1.00 94.81 199 GLU A CA 1
ATOM 1501 C C . GLU A 1 199 ? -19.032 1.881 12.852 1.00 94.81 199 GLU A C 1
ATOM 1503 O O . GLU A 1 199 ? -17.937 2.376 12.572 1.00 94.81 199 GLU A O 1
ATOM 1508 N N . GLU A 1 200 ? -19.220 0.564 12.922 1.00 97.00 200 GLU A N 1
ATOM 1509 C CA . GLU A 1 200 ? -18.225 -0.405 12.468 1.00 97.00 200 GLU A CA 1
ATOM 1510 C C . GLU A 1 200 ? -18.470 -0.740 10.993 1.00 97.00 200 GLU A C 1
ATOM 1512 O O . GLU A 1 200 ? -19.520 -1.266 10.620 1.00 97.00 200 GLU A O 1
ATOM 1517 N N . ILE A 1 201 ? -17.498 -0.410 10.146 1.00 98.31 201 ILE A N 1
ATOM 1518 C CA . ILE A 1 201 ? -17.548 -0.641 8.707 1.00 98.31 201 ILE A CA 1
ATOM 1519 C C . ILE A 1 201 ? -16.799 -1.938 8.384 1.00 98.31 201 ILE A C 1
ATOM 1521 O O . ILE A 1 201 ? -15.640 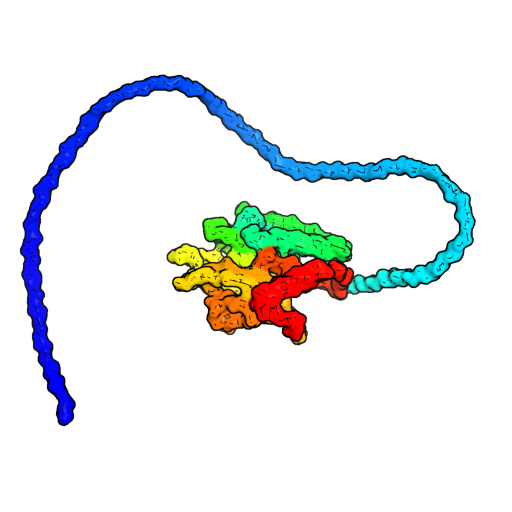-2.070 8.788 1.00 98.31 201 ILE A O 1
ATOM 1525 N N . PRO A 1 202 ? -17.403 -2.886 7.644 1.00 98.31 202 PRO A N 1
ATOM 1526 C CA . PRO A 1 202 ? -16.757 -4.155 7.331 1.00 98.31 202 PRO A CA 1
ATOM 1527 C C . PRO A 1 202 ? -15.600 -3.980 6.338 1.00 98.31 202 PRO A C 1
ATOM 1529 O O . PRO A 1 202 ? -15.655 -3.146 5.434 1.00 98.31 202 PRO A O 1
ATOM 1532 N N . GLY A 1 203 ? -14.567 -4.803 6.492 1.00 98.19 203 GLY A N 1
ATOM 1533 C CA . GLY A 1 203 ? -13.454 -4.947 5.559 1.00 98.19 203 GLY A CA 1
ATOM 1534 C C . GLY A 1 203 ? -13.426 -6.329 4.898 1.00 98.19 203 GLY A C 1
ATOM 1535 O O . GLY A 1 203 ? -14.325 -7.154 5.063 1.00 98.19 203 GLY A O 1
ATOM 1536 N N . LEU A 1 204 ? -12.384 -6.583 4.112 1.00 98.25 204 LEU A N 1
ATOM 1537 C CA . LEU A 1 204 ? -12.226 -7.798 3.310 1.00 98.25 204 LEU A CA 1
ATOM 1538 C C . LEU A 1 204 ? -11.930 -9.047 4.152 1.00 98.25 204 LEU A C 1
ATOM 1540 O O . LEU A 1 204 ? -12.240 -10.166 3.729 1.00 98.25 204 LEU A O 1
ATOM 1544 N N . GLY A 1 205 ? -11.311 -8.875 5.319 1.00 98.06 205 GLY A N 1
ATOM 1545 C CA . GLY A 1 205 ? -10.792 -9.961 6.147 1.00 98.06 205 GLY A CA 1
ATOM 1546 C C . GLY A 1 205 ? -9.693 -10.766 5.448 1.00 98.06 205 GLY A C 1
ATOM 1547 O O . GLY A 1 205 ? -9.635 -11.977 5.628 1.00 98.06 205 GLY A O 1
ATOM 1548 N N . LEU A 1 206 ? -8.874 -10.124 4.603 1.00 98.00 206 LEU A N 1
ATOM 1549 C CA . LEU A 1 206 ? -7.683 -10.734 3.981 1.00 98.00 206 LEU A CA 1
ATOM 1550 C C . LEU A 1 206 ? -6.554 -10.932 4.997 1.00 98.00 206 LEU A C 1
ATOM 1552 O O . LEU A 1 206 ? -5.733 -11.838 4.868 1.00 98.00 206 LEU A O 1
ATOM 1556 N N . VAL A 1 207 ? -6.517 -10.054 5.993 1.00 98.50 207 VAL A N 1
ATOM 1557 C CA . VAL A 1 207 ? -5.583 -10.070 7.114 1.00 98.50 207 VAL A CA 1
ATOM 1558 C C . VAL A 1 207 ? -6.367 -9.926 8.414 1.00 98.50 207 VAL A C 1
ATOM 1560 O O . VAL A 1 207 ? -7.384 -9.236 8.479 1.00 98.50 207 VAL A O 1
ATOM 1563 N N . ASP A 1 208 ? -5.901 -10.600 9.453 1.00 98.38 208 ASP A N 1
ATOM 1564 C CA . ASP A 1 208 ? -6.449 -10.596 10.797 1.00 98.38 208 ASP A CA 1
ATOM 1565 C C . ASP A 1 208 ? -6.079 -9.302 11.531 1.00 98.38 208 ASP A C 1
ATOM 1567 O O . ASP A 1 208 ? -5.161 -9.251 12.343 1.00 98.38 208 ASP A O 1
ATOM 1571 N N . LEU A 1 209 ? -6.778 -8.219 11.201 1.00 98.44 209 LEU A N 1
ATOM 1572 C CA . LEU A 1 209 ? -6.657 -6.929 11.875 1.00 98.44 209 LEU A CA 1
ATOM 1573 C C . LEU A 1 209 ? -8.009 -6.232 11.972 1.00 98.44 209 LEU A C 1
ATOM 1575 O O . LEU A 1 209 ? -8.919 -6.489 11.185 1.00 98.44 209 LEU A O 1
ATOM 1579 N N . HIS A 1 210 ? -8.118 -5.298 12.907 1.00 98.38 210 HIS A N 1
ATOM 1580 C CA . HIS A 1 210 ? -9.234 -4.358 12.988 1.00 98.38 210 HIS A CA 1
ATOM 1581 C C . HIS A 1 210 ? -8.707 -2.957 13.299 1.00 98.38 210 HIS A C 1
ATOM 1583 O O . HIS A 1 210 ? -7.653 -2.794 13.923 1.00 98.38 210 HIS A O 1
ATOM 1589 N N . THR A 1 211 ? -9.430 -1.926 12.869 1.00 98.50 211 THR A N 1
ATOM 1590 C CA . THR A 1 211 ? -9.031 -0.537 13.102 1.00 98.50 211 THR A CA 1
ATOM 1591 C C . THR A 1 211 ? -10.080 0.204 13.915 1.00 98.50 211 THR A C 1
ATOM 1593 O O . THR A 1 211 ? -11.187 0.445 13.452 1.00 98.50 211 THR A O 1
ATOM 1596 N N . VAL A 1 212 ? -9.719 0.665 15.108 1.00 97.19 212 VAL A N 1
ATOM 1597 C CA . VAL A 1 212 ? -10.619 1.468 15.951 1.00 97.19 212 VAL A CA 1
ATOM 1598 C C . VAL A 1 212 ? -10.313 2.954 15.829 1.00 97.19 212 VAL A C 1
ATOM 1600 O O . VAL A 1 212 ? -9.206 3.350 15.454 1.00 97.19 212 VAL A O 1
ATOM 1603 N N . ARG A 1 213 ? -11.268 3.815 16.187 1.00 93.81 213 ARG A N 1
ATOM 1604 C CA . ARG A 1 213 ? -10.984 5.242 16.345 1.00 93.81 213 ARG A CA 1
ATOM 1605 C C . ARG A 1 213 ? -10.157 5.447 17.615 1.00 93.81 213 ARG A C 1
ATOM 1607 O O . ARG A 1 213 ? -10.605 5.125 18.710 1.00 93.81 213 ARG A O 1
ATOM 1614 N N . GLY A 1 214 ? -8.958 6.016 17.484 1.00 88.81 214 GLY A N 1
ATOM 1615 C CA . GLY A 1 214 ? -8.157 6.386 18.649 1.00 88.81 214 GLY A CA 1
ATOM 1616 C C . GLY A 1 214 ? -8.836 7.484 19.473 1.00 88.81 214 GLY A C 1
ATOM 1617 O O . GLY A 1 214 ? -9.363 8.440 18.906 1.00 88.81 214 GLY A O 1
ATOM 1618 N N . ALA A 1 215 ? -8.772 7.374 20.805 1.00 86.50 215 ALA A N 1
ATOM 1619 C CA . ALA A 1 215 ? -9.297 8.389 21.729 1.00 86.50 215 ALA A CA 1
ATOM 1620 C C . ALA A 1 215 ? -8.537 9.731 21.656 1.00 86.50 215 ALA A C 1
ATOM 1622 O O . ALA A 1 215 ? -9.055 10.772 22.053 1.00 86.50 215 ALA A O 1
ATOM 1623 N N . GLY A 1 216 ? -7.294 9.700 21.169 1.00 89.75 216 GLY A N 1
ATOM 1624 C CA . GLY A 1 216 ? -6.426 10.867 21.030 1.00 89.75 216 GLY A CA 1
ATOM 1625 C C . GLY A 1 216 ? -6.512 11.560 19.663 1.00 89.75 216 GLY A C 1
ATOM 1626 O O . GLY A 1 216 ? -7.337 11.206 18.814 1.00 89.75 216 GLY A O 1
ATOM 1627 N N . PRO A 1 217 ? -5.626 12.544 19.417 1.00 93.38 217 PRO A N 1
ATOM 1628 C CA . PRO A 1 217 ? -5.523 13.194 18.117 1.00 93.38 217 PRO A CA 1
ATOM 1629 C C . PRO A 1 217 ? -5.110 12.204 17.017 1.00 93.38 217 PRO A C 1
ATOM 1631 O O . PRO A 1 217 ? -4.683 11.070 17.268 1.00 93.38 217 PRO A O 1
ATOM 1634 N N . ARG A 1 218 ? -5.225 12.649 15.762 1.00 95.62 218 ARG A N 1
ATOM 1635 C CA . ARG A 1 218 ? -4.654 11.917 14.625 1.00 95.62 218 ARG A CA 1
ATOM 1636 C C . ARG A 1 218 ? -3.147 11.743 14.837 1.00 95.62 218 ARG A C 1
ATOM 1638 O O . ARG A 1 218 ? -2.489 12.658 15.325 1.00 95.62 218 ARG A O 1
ATOM 1645 N N . LEU A 1 219 ? -2.628 10.582 14.455 1.00 96.75 219 LEU A N 1
ATOM 1646 C CA . LEU A 1 219 ? -1.194 10.334 14.355 1.00 96.75 219 LEU A CA 1
ATOM 1647 C C . LEU A 1 219 ? -0.742 10.994 13.063 1.00 96.75 219 LEU A C 1
ATOM 1649 O O . LEU A 1 219 ? -1.205 10.613 11.987 1.00 96.75 219 LEU A O 1
ATOM 1653 N N . VAL A 1 220 ? 0.038 12.062 13.199 1.00 96.81 220 VAL A N 1
ATOM 1654 C CA . VAL A 1 220 ? 0.468 12.914 12.093 1.00 96.81 220 VAL A CA 1
ATOM 1655 C C . VAL A 1 220 ? 1.958 13.160 12.235 1.00 96.81 220 VAL A C 1
ATOM 1657 O O . VAL A 1 220 ? 2.397 13.635 13.282 1.00 96.81 220 VAL A O 1
ATOM 1660 N N . GLY A 1 221 ? 2.722 12.873 11.189 1.00 96.75 221 GLY A N 1
ATOM 1661 C CA . GLY A 1 221 ? 4.150 13.161 11.181 1.00 96.75 221 GLY A CA 1
ATOM 1662 C C . GLY A 1 221 ? 4.916 12.417 10.102 1.00 96.75 221 GLY A C 1
ATOM 1663 O O . GLY A 1 221 ? 4.385 11.549 9.410 1.00 96.75 221 GLY A O 1
ATOM 1664 N N . ASP A 1 222 ? 6.188 12.774 9.968 1.00 97.19 222 ASP A N 1
ATOM 1665 C CA . ASP A 1 222 ? 7.134 11.981 9.199 1.00 97.19 222 ASP A CA 1
ATOM 1666 C C . ASP A 1 222 ? 7.398 10.655 9.919 1.00 97.19 222 ASP A C 1
ATOM 1668 O O . ASP A 1 222 ? 7.588 10.606 11.137 1.00 97.19 222 ASP A O 1
ATOM 1672 N N . VAL A 1 223 ? 7.418 9.575 9.148 1.00 97.38 223 VAL A N 1
ATOM 1673 C CA . VAL A 1 223 ? 7.532 8.209 9.659 1.00 97.38 223 VAL A CA 1
ATOM 1674 C C . VAL A 1 223 ? 8.629 7.481 8.897 1.00 97.38 223 VAL A C 1
ATOM 1676 O O . VAL A 1 223 ? 8.791 7.648 7.683 1.00 97.38 223 VAL A O 1
ATOM 1679 N N . ALA A 1 224 ? 9.395 6.667 9.613 1.00 98.25 224 ALA A N 1
ATOM 1680 C CA . ALA A 1 224 ? 10.365 5.771 9.014 1.00 98.25 224 ALA A CA 1
ATOM 1681 C C . ALA A 1 224 ? 10.353 4.426 9.728 1.00 98.25 224 ALA A C 1
ATOM 1683 O O . ALA A 1 224 ? 10.344 4.360 10.960 1.00 98.25 224 ALA A O 1
ATOM 1684 N N . ILE A 1 225 ? 10.378 3.357 8.941 1.00 98.56 225 ILE A N 1
ATOM 1685 C CA . ILE A 1 225 ? 10.266 1.989 9.430 1.00 98.56 225 ILE A CA 1
ATOM 1686 C C . ILE A 1 225 ? 11.354 1.120 8.815 1.00 98.56 225 ILE A C 1
ATOM 1688 O O . ILE A 1 225 ? 11.745 1.315 7.665 1.00 98.56 225 ILE A O 1
ATOM 1692 N N . GLU A 1 226 ? 11.841 0.164 9.590 1.00 98.50 226 GLU A N 1
ATOM 1693 C CA . GLU A 1 226 ? 12.717 -0.896 9.112 1.00 98.50 226 GLU A CA 1
ATOM 1694 C C . GLU A 1 226 ? 11.855 -2.087 8.701 1.00 98.50 226 GLU A C 1
ATOM 1696 O O . GLU A 1 226 ? 11.092 -2.616 9.512 1.00 98.50 226 GLU A O 1
ATOM 1701 N N . VAL A 1 227 ? 11.976 -2.494 7.443 1.00 98.25 227 VAL A N 1
ATOM 1702 C CA . VAL A 1 227 ? 11.260 -3.631 6.862 1.00 98.25 227 VAL A CA 1
ATOM 1703 C C . VAL A 1 227 ? 12.246 -4.695 6.407 1.00 98.25 227 VAL A C 1
ATOM 1705 O O . VAL A 1 227 ? 13.370 -4.390 6.007 1.00 98.25 227 VAL A O 1
ATOM 1708 N N . GLU A 1 228 ? 11.797 -5.943 6.408 1.00 96.69 228 GLU A N 1
ATOM 1709 C CA . GLU A 1 228 ? 12.533 -7.086 5.873 1.00 96.69 228 GLU A CA 1
ATOM 1710 C C . GLU A 1 228 ? 11.644 -7.779 4.835 1.00 96.69 228 GLU A C 1
ATOM 1712 O O . GLU A 1 228 ? 10.875 -8.691 5.144 1.00 96.69 228 GLU A O 1
ATOM 1717 N N . LEU A 1 229 ? 11.667 -7.265 3.598 1.00 95.75 229 LEU A N 1
ATOM 1718 C CA . LEU A 1 229 ? 10.842 -7.822 2.521 1.00 95.75 229 LEU A CA 1
ATOM 1719 C C . LEU A 1 229 ? 11.412 -9.135 1.986 1.00 95.75 229 LEU A C 1
ATOM 1721 O O . LEU A 1 229 ? 10.651 -10.073 1.742 1.00 95.75 229 LEU A O 1
ATOM 1725 N N . ASP A 1 230 ? 12.736 -9.224 1.919 1.00 93.31 230 ASP A N 1
ATOM 1726 C CA . ASP A 1 230 ? 13.467 -10.435 1.574 1.00 93.31 230 ASP A CA 1
ATOM 1727 C C . ASP A 1 230 ? 14.253 -10.917 2.806 1.00 93.31 230 ASP A C 1
ATOM 1729 O O . ASP A 1 230 ? 14.852 -10.084 3.496 1.00 93.31 230 ASP A O 1
ATOM 1733 N N . PRO A 1 231 ? 14.276 -12.231 3.104 1.00 91.81 231 PRO A N 1
ATOM 1734 C CA . PRO A 1 231 ? 14.951 -12.753 4.290 1.00 91.81 231 PRO A CA 1
ATOM 1735 C C . PRO A 1 231 ? 16.412 -12.298 4.392 1.00 91.81 231 PRO A C 1
ATOM 1737 O O . PRO A 1 231 ? 17.197 -12.458 3.455 1.00 91.81 231 PRO A O 1
ATOM 1740 N N . GLY A 1 232 ? 16.780 -11.737 5.542 1.00 93.88 232 GLY A N 1
ATOM 1741 C CA . GLY A 1 232 ? 18.115 -11.215 5.830 1.00 93.88 232 GLY A CA 1
ATOM 1742 C C . GLY A 1 232 ? 18.424 -9.843 5.222 1.00 93.88 232 GLY A C 1
ATOM 1743 O O . GLY A 1 232 ? 19.526 -9.336 5.434 1.00 93.88 232 GLY A O 1
ATOM 1744 N N . GLN A 1 233 ? 17.492 -9.219 4.493 1.00 94.94 233 GLN A N 1
ATOM 1745 C CA . GLN A 1 233 ? 17.695 -7.917 3.851 1.00 94.94 233 GLN A CA 1
ATOM 1746 C C . GLN A 1 233 ? 16.799 -6.846 4.470 1.00 94.94 233 GLN A C 1
ATOM 1748 O O . GLN A 1 233 ? 15.668 -6.607 4.039 1.00 94.94 233 GLN A O 1
ATOM 1753 N N . ARG A 1 234 ? 17.341 -6.156 5.475 1.00 96.88 234 ARG A N 1
ATOM 1754 C CA . ARG A 1 234 ? 16.660 -5.034 6.124 1.00 96.88 234 ARG A CA 1
ATOM 1755 C C . ARG A 1 234 ? 16.858 -3.745 5.349 1.00 96.88 234 ARG A C 1
ATOM 1757 O O . ARG A 1 234 ? 17.969 -3.419 4.930 1.00 96.88 234 ARG A O 1
ATOM 1764 N N . ARG A 1 235 ? 15.770 -3.006 5.161 1.00 97.44 235 ARG A N 1
ATOM 1765 C CA . ARG A 1 235 ? 15.745 -1.729 4.444 1.00 97.44 235 ARG A CA 1
ATOM 1766 C C . ARG A 1 235 ? 14.811 -0.754 5.137 1.00 97.44 235 ARG A C 1
ATOM 1768 O O . ARG A 1 235 ? 13.918 -1.153 5.875 1.00 97.44 235 ARG A O 1
ATOM 1775 N N . VAL A 1 236 ? 14.998 0.532 4.866 1.00 98.12 236 VAL A N 1
ATOM 1776 C CA . VAL A 1 236 ? 14.149 1.587 5.422 1.00 98.12 236 VAL A CA 1
ATOM 1777 C C . VAL A 1 236 ? 13.080 1.986 4.411 1.00 98.12 236 VAL A C 1
ATOM 1779 O O . VAL A 1 236 ? 13.388 2.258 3.247 1.00 98.12 236 VAL A O 1
ATOM 1782 N N . LEU A 1 237 ? 11.833 2.066 4.872 1.00 98.25 237 LEU A N 1
ATOM 1783 C CA . LEU A 1 237 ? 10.789 2.853 4.224 1.00 98.25 237 LEU A CA 1
ATOM 1784 C C . LEU A 1 237 ? 10.629 4.172 4.973 1.00 98.25 237 LEU A C 1
ATOM 1786 O O . LEU A 1 237 ? 10.623 4.192 6.201 1.00 98.25 237 LEU A O 1
ATOM 1790 N N . ALA A 1 238 ? 10.502 5.271 4.235 1.00 97.19 238 ALA A N 1
ATOM 1791 C CA . ALA A 1 238 ? 10.276 6.598 4.795 1.00 97.19 238 ALA A CA 1
ATOM 1792 C C . ALA A 1 238 ? 9.127 7.306 4.073 1.00 97.19 238 ALA A C 1
ATOM 1794 O O . ALA A 1 238 ? 9.002 7.236 2.848 1.00 97.19 238 ALA A O 1
ATOM 1795 N N . GLY A 1 239 ? 8.290 8.006 4.828 1.00 95.44 239 GLY A N 1
ATOM 1796 C CA . GLY A 1 239 ? 7.087 8.642 4.309 1.00 95.44 239 GLY A CA 1
ATOM 1797 C C . GLY A 1 239 ? 6.464 9.587 5.324 1.00 95.44 239 GLY A C 1
ATOM 1798 O O . GLY A 1 239 ? 7.149 10.125 6.189 1.00 95.44 239 GLY A O 1
ATOM 1799 N N . PHE A 1 240 ? 5.160 9.789 5.195 1.00 95.75 240 PHE A N 1
ATOM 1800 C CA . PHE A 1 240 ? 4.359 10.560 6.139 1.00 95.75 240 PHE A CA 1
ATOM 1801 C C . PHE A 1 240 ? 3.154 9.725 6.570 1.00 95.75 240 PHE A C 1
ATOM 1803 O O . PHE A 1 240 ? 2.608 8.976 5.761 1.00 95.75 240 PHE A O 1
ATOM 1810 N N . GLU A 1 241 ? 2.732 9.859 7.820 1.00 95.81 241 GLU A N 1
ATOM 1811 C CA . GLU A 1 241 ? 1.526 9.231 8.353 1.00 95.81 241 GLU A CA 1
ATOM 1812 C C . GLU A 1 241 ? 0.508 10.311 8.735 1.00 95.81 241 GLU A C 1
ATOM 1814 O O . GLU A 1 241 ? 0.858 11.404 9.181 1.00 95.81 241 GLU A O 1
ATOM 1819 N N . ASN A 1 242 ? -0.776 10.043 8.497 1.00 94.88 242 ASN A N 1
ATOM 1820 C CA . ASN A 1 242 ? -1.861 10.937 8.900 1.00 94.88 242 ASN A CA 1
ATOM 1821 C C . ASN A 1 242 ? -3.150 10.141 9.098 1.00 94.88 242 ASN A C 1
ATOM 1823 O O . ASN A 1 242 ? -3.965 10.059 8.180 1.00 94.88 242 ASN A O 1
ATOM 1827 N N . HIS A 1 243 ? -3.369 9.573 10.282 1.00 94.88 243 HIS A N 1
ATOM 1828 C CA . HIS A 1 243 ? -4.550 8.745 10.537 1.00 94.88 243 HIS A CA 1
ATOM 1829 C C . HIS A 1 243 ? -5.112 8.881 11.956 1.00 94.88 243 HIS A C 1
ATOM 1831 O O . HIS A 1 243 ? -4.404 8.965 12.958 1.00 94.88 243 HIS A O 1
ATOM 1837 N N . GLY A 1 244 ? -6.445 8.900 12.048 1.00 94.25 244 GLY A N 1
ATOM 1838 C CA . GLY A 1 244 ? -7.168 8.807 13.323 1.00 94.25 244 GLY A CA 1
ATOM 1839 C C . GLY A 1 244 ? -7.390 7.365 13.790 1.00 94.25 244 GLY A C 1
ATOM 1840 O O . GLY A 1 244 ? -7.651 7.143 14.970 1.00 94.25 244 GLY A O 1
ATOM 1841 N N . GLY A 1 245 ? -7.281 6.400 12.872 1.00 95.81 245 GLY A N 1
ATOM 1842 C CA . GLY A 1 245 ? -7.419 4.978 13.167 1.00 95.81 245 GLY A CA 1
ATOM 1843 C C . GLY A 1 245 ? -6.254 4.445 13.999 1.00 95.81 245 GLY A C 1
ATOM 1844 O O . GLY A 1 245 ? -5.143 4.978 13.941 1.00 95.81 245 GLY A O 1
ATOM 1845 N N . ARG A 1 246 ? -6.521 3.407 14.785 1.00 97.81 246 ARG A N 1
ATOM 1846 C CA . ARG A 1 246 ? -5.544 2.594 15.508 1.00 97.81 246 ARG A CA 1
ATOM 1847 C C . ARG A 1 246 ? -5.736 1.164 15.044 1.00 97.81 246 ARG A C 1
ATOM 1849 O O . ARG A 1 246 ? -6.780 0.574 15.308 1.00 97.81 246 ARG A O 1
ATOM 1856 N N . THR A 1 247 ? -4.782 0.666 14.269 1.00 98.56 247 THR A N 1
ATOM 1857 C CA . THR A 1 247 ? -4.854 -0.683 13.708 1.00 98.56 247 THR A CA 1
ATOM 1858 C C . THR A 1 247 ? -4.258 -1.671 14.690 1.00 98.56 247 THR A C 1
ATOM 1860 O O . THR A 1 247 ? -3.099 -1.547 15.071 1.00 98.56 247 THR A O 1
ATOM 1863 N N . HIS A 1 248 ? -5.048 -2.657 15.085 1.00 98.38 248 HIS A N 1
ATOM 1864 C CA . HIS A 1 248 ? -4.624 -3.736 15.958 1.00 98.38 248 HIS A CA 1
ATOM 1865 C C . HIS A 1 248 ? -4.510 -5.009 15.130 1.00 98.38 248 HIS A C 1
ATOM 1867 O O . HIS A 1 248 ? -5.490 -5.458 14.535 1.00 98.38 248 HIS A O 1
ATOM 1873 N N . LEU A 1 249 ? -3.295 -5.549 15.075 1.00 98.50 249 LEU A N 1
ATOM 1874 C CA . LEU A 1 249 ? -3.004 -6.823 14.432 1.00 98.50 249 LEU A CA 1
ATOM 1875 C C . LEU A 1 249 ? -3.410 -7.973 15.360 1.00 98.50 249 LEU A C 1
ATOM 1877 O O . LEU A 1 249 ? -3.256 -7.882 16.581 1.00 98.50 249 LEU A O 1
ATOM 1881 N N . GLY A 1 250 ? -3.936 -9.045 14.782 1.00 97.81 250 GLY A N 1
ATOM 1882 C CA . GLY A 1 250 ? -4.218 -10.286 15.484 1.00 97.81 250 GLY A CA 1
ATOM 1883 C C . GLY A 1 250 ? -2.937 -11.059 15.823 1.00 97.81 250 GLY A C 1
ATOM 1884 O O . GLY A 1 250 ? -1.878 -10.791 15.252 1.00 97.81 250 GLY A O 1
ATOM 1885 N N . PRO A 1 251 ? -2.996 -12.050 16.733 1.00 94.38 251 PRO A N 1
ATOM 1886 C CA . PRO A 1 251 ? -1.806 -12.713 17.283 1.00 94.38 251 PRO A CA 1
ATOM 1887 C C . PRO A 1 251 ? -0.900 -13.413 16.258 1.00 94.38 251 PRO A C 1
ATOM 1889 O O . PRO A 1 251 ? 0.260 -13.683 16.557 1.00 94.38 251 PRO A O 1
ATOM 1892 N N . GLY A 1 252 ? -1.435 -13.760 15.083 1.00 93.31 252 GLY A N 1
ATOM 1893 C CA . GLY A 1 252 ? -0.701 -14.430 14.005 1.00 93.31 252 GLY A CA 1
ATOM 1894 C C . GLY A 1 252 ? -0.290 -13.515 12.852 1.00 93.31 252 GLY A C 1
ATOM 1895 O O . GLY A 1 252 ? 0.263 -14.015 11.873 1.00 93.31 252 GLY A O 1
ATOM 1896 N N . GLU A 1 253 ? -0.592 -12.217 12.919 1.00 96.94 253 GLU A N 1
ATOM 1897 C CA . GLU A 1 253 ? -0.180 -11.265 11.891 1.00 96.94 253 GLU A CA 1
ATOM 1898 C C . GLU A 1 253 ? 1.211 -10.708 12.133 1.00 96.94 253 GLU A C 1
ATOM 1900 O O . GLU A 1 253 ? 1.643 -10.521 13.268 1.00 96.94 253 GLU A O 1
ATOM 1905 N N . GLN A 1 254 ? 1.892 -10.390 11.035 1.00 97.31 254 GLN A N 1
ATOM 1906 C CA . GLN A 1 254 ? 3.177 -9.708 11.080 1.00 97.31 254 GLN A CA 1
ATOM 1907 C C . GLN A 1 254 ? 3.006 -8.255 10.637 1.00 97.31 254 GLN A C 1
ATOM 1909 O O . GLN A 1 254 ? 2.304 -7.994 9.652 1.00 97.31 254 GLN A O 1
ATOM 1914 N N . PRO A 1 255 ? 3.650 -7.295 11.319 1.00 98.38 255 PRO A N 1
ATOM 1915 C CA . PRO A 1 255 ? 3.705 -5.934 10.817 1.00 98.38 255 PRO A CA 1
ATOM 1916 C C . PRO A 1 255 ? 4.515 -5.879 9.518 1.00 98.38 255 PRO A C 1
ATOM 1918 O O . PRO A 1 255 ? 5.353 -6.742 9.249 1.00 98.38 255 PRO A O 1
ATOM 1921 N N . LEU A 1 256 ? 4.299 -4.835 8.717 1.00 98.56 256 LEU A N 1
ATOM 1922 C CA . LEU A 1 256 ? 5.160 -4.567 7.564 1.00 98.56 256 LEU A CA 1
ATOM 1923 C C . LEU A 1 256 ? 6.591 -4.262 8.024 1.00 98.56 256 LEU A C 1
ATOM 1925 O O . LEU A 1 256 ? 7.557 -4.705 7.398 1.00 98.56 256 LEU A O 1
ATOM 1929 N N . GLY A 1 257 ? 6.726 -3.518 9.123 1.00 98.25 257 GLY A N 1
ATOM 1930 C CA . GLY A 1 257 ? 8.022 -3.191 9.695 1.00 98.25 257 GLY A CA 1
ATOM 1931 C C . GLY A 1 257 ? 7.977 -2.661 11.119 1.00 98.25 257 GLY A C 1
ATOM 1932 O O . GLY A 1 257 ? 6.927 -2.339 11.680 1.00 98.25 257 GLY A O 1
ATOM 1933 N N . ARG A 1 258 ? 9.175 -2.537 11.690 1.00 98.56 258 ARG A N 1
ATOM 1934 C CA . ARG A 1 258 ? 9.409 -1.921 12.996 1.00 98.56 258 ARG A CA 1
ATOM 1935 C C . ARG A 1 258 ? 9.530 -0.412 12.838 1.00 98.56 258 ARG A C 1
ATOM 1937 O O . ARG A 1 258 ? 10.298 0.067 12.003 1.00 98.56 258 ARG A O 1
ATOM 1944 N N . VAL A 1 259 ? 8.838 0.343 13.682 1.00 98.62 259 VAL A N 1
ATOM 1945 C CA . VAL A 1 259 ? 8.920 1.806 13.695 1.00 98.62 259 VAL A CA 1
ATOM 1946 C C . VAL A 1 259 ? 10.295 2.243 14.194 1.00 98.62 259 VAL A C 1
ATOM 1948 O O . VAL A 1 259 ? 10.686 1.948 15.322 1.00 98.62 259 VAL A O 1
ATOM 1951 N N . LEU A 1 260 ? 11.032 2.974 13.356 1.00 98.31 260 LEU A N 1
ATOM 1952 C CA . LEU A 1 260 ? 12.261 3.665 13.754 1.00 98.31 260 LEU A CA 1
ATOM 1953 C C . LEU A 1 260 ? 11.942 5.072 14.269 1.00 98.31 260 LEU A C 1
ATOM 1955 O O . LEU A 1 260 ? 12.561 5.549 15.223 1.00 98.31 260 LEU A O 1
ATOM 1959 N N . ARG A 1 261 ? 11.000 5.749 13.603 1.00 97.69 261 ARG A N 1
ATOM 1960 C CA . ARG A 1 261 ? 10.510 7.105 13.886 1.00 97.69 261 ARG A CA 1
ATOM 1961 C C . ARG A 1 261 ? 9.050 7.217 13.448 1.00 97.69 261 ARG A C 1
ATOM 1963 O O . ARG A 1 261 ? 8.681 6.593 12.457 1.00 97.69 261 ARG A O 1
ATOM 1970 N N . GLY A 1 262 ? 8.261 8.030 14.145 1.00 96.94 262 GLY A N 1
ATOM 1971 C CA . GLY A 1 262 ? 6.816 8.159 13.927 1.00 96.94 262 GLY A CA 1
ATOM 1972 C C . GLY A 1 262 ? 6.000 7.311 14.906 1.00 96.94 262 GLY A C 1
ATOM 1973 O O . GLY A 1 262 ? 6.489 6.953 15.979 1.00 96.94 262 GLY A O 1
ATOM 1974 N N . HIS A 1 263 ? 4.754 7.016 14.548 1.00 97.81 263 HIS A N 1
ATOM 1975 C CA . HIS A 1 263 ? 3.752 6.411 15.425 1.00 97.81 263 HIS A CA 1
ATOM 1976 C C . HIS A 1 263 ? 3.378 4.985 14.995 1.00 97.81 263 HIS A C 1
ATOM 1978 O O . HIS A 1 263 ? 3.164 4.121 15.850 1.00 97.81 263 HIS A O 1
ATOM 1984 N N . GLY A 1 264 ? 3.303 4.725 13.689 1.00 97.94 264 GLY A N 1
ATOM 1985 C CA . GLY A 1 264 ? 2.921 3.426 13.144 1.00 97.94 264 GLY A CA 1
ATOM 1986 C C . GLY A 1 264 ? 1.449 3.092 13.390 1.00 97.94 264 GLY A C 1
ATOM 1987 O O . GLY A 1 264 ? 0.596 3.970 13.487 1.00 97.94 264 GLY A O 1
ATOM 1988 N N . ASN A 1 265 ? 1.127 1.806 13.531 1.00 98.38 265 ASN A N 1
ATOM 1989 C CA . ASN A 1 265 ? -0.255 1.318 13.559 1.00 98.38 265 ASN A CA 1
ATOM 1990 C C . ASN A 1 265 ? -1.117 1.940 14.669 1.00 98.38 265 ASN A C 1
ATOM 1992 O O . ASN A 1 265 ? -2.293 2.248 14.444 1.00 98.38 265 ASN A O 1
ATOM 1996 N N . THR A 1 266 ? -0.552 2.120 15.868 1.00 97.56 266 THR A N 1
ATOM 1997 C CA . THR A 1 266 ? -1.300 2.586 17.050 1.00 97.56 266 THR A CA 1
ATOM 1998 C C . THR A 1 266 ? -0.672 3.781 17.770 1.00 97.56 266 THR A C 1
ATOM 2000 O O . THR A 1 266 ? -1.319 4.379 18.634 1.00 97.56 266 THR A O 1
ATOM 2003 N N . GLY A 1 267 ? 0.574 4.145 17.454 1.00 96.00 267 GLY A N 1
ATOM 2004 C CA . GLY A 1 267 ? 1.367 5.081 18.259 1.00 96.00 267 GLY A CA 1
ATOM 2005 C C . GLY A 1 267 ? 1.966 4.472 19.528 1.00 96.00 267 GLY A C 1
ATOM 2006 O O . GLY A 1 267 ? 2.604 5.191 20.291 1.00 96.00 267 GLY A O 1
ATOM 2007 N N . GLN A 1 268 ? 1.748 3.176 19.776 1.00 94.19 268 GLN A N 1
ATOM 2008 C CA . GLN A 1 268 ? 2.209 2.481 20.984 1.00 94.19 268 GLN A CA 1
ATOM 2009 C C . GLN A 1 268 ? 2.827 1.108 20.696 1.00 94.19 268 GLN A C 1
ATOM 2011 O O . GLN A 1 268 ? 3.648 0.647 21.480 1.00 94.19 268 GLN A O 1
ATOM 2016 N N . SER A 1 269 ? 2.465 0.459 19.583 1.00 91.25 269 SER A N 1
ATOM 2017 C CA . SER A 1 269 ? 2.952 -0.885 19.240 1.00 91.25 269 SER A CA 1
ATOM 2018 C C . SER A 1 269 ? 4.443 -0.924 18.897 1.00 91.25 269 SER A C 1
ATOM 2020 O O . SER A 1 269 ? 5.068 -1.966 19.044 1.00 91.25 269 SER A O 1
ATOM 2022 N N . GLY A 1 270 ? 5.018 0.187 18.421 1.00 97.19 270 GLY A N 1
ATOM 2023 C CA . GLY A 1 270 ? 6.357 0.183 17.813 1.00 97.19 270 GLY A CA 1
ATOM 2024 C C . GLY A 1 270 ? 6.396 -0.516 16.446 1.00 97.19 270 GLY A C 1
ATOM 2025 O O . GLY A 1 270 ? 7.471 -0.807 15.924 1.00 97.19 270 GLY A O 1
ATOM 2026 N N . GLU A 1 271 ? 5.226 -0.760 15.858 1.00 98.06 271 GLU A N 1
ATOM 2027 C CA . GLU A 1 271 ? 5.018 -1.535 14.635 1.00 98.06 271 GLU A CA 1
ATOM 2028 C C . GLU A 1 271 ? 4.172 -0.747 13.637 1.00 98.06 271 GLU A C 1
ATOM 2030 O O . GLU A 1 271 ? 3.276 0.008 14.026 1.00 98.06 271 GLU A O 1
ATOM 2035 N N . GLU A 1 272 ? 4.422 -0.948 12.348 1.00 98.69 272 GLU A N 1
ATOM 2036 C CA . GLU A 1 272 ? 3.712 -0.282 11.260 1.00 98.69 272 GLU A CA 1
ATOM 2037 C C . GLU A 1 272 ? 3.257 -1.286 10.208 1.00 98.69 272 GLU A C 1
ATOM 2039 O O . GLU A 1 272 ? 3.985 -2.220 9.865 1.00 98.69 272 GLU A O 1
ATOM 2044 N N . GLY A 1 273 ? 2.049 -1.059 9.697 1.00 98.62 273 GLY A N 1
ATOM 2045 C CA . GLY A 1 273 ? 1.487 -1.791 8.581 1.00 98.62 273 GLY A CA 1
ATOM 2046 C C . GLY A 1 273 ? 1.176 -3.241 8.921 1.00 98.62 273 GLY A C 1
ATOM 2047 O O . GLY A 1 273 ? 1.106 -3.637 10.084 1.00 98.62 273 GLY A O 1
ATOM 2048 N N . VAL A 1 274 ? 0.986 -4.035 7.878 1.00 98.75 274 VAL A N 1
ATOM 2049 C CA . VAL A 1 274 ? 0.777 -5.481 7.949 1.00 98.75 274 VAL A CA 1
ATOM 2050 C C . VAL A 1 274 ? 1.408 -6.135 6.730 1.00 98.75 274 VAL A C 1
ATOM 2052 O O . VAL A 1 274 ? 1.418 -5.553 5.640 1.00 98.75 274 VAL A O 1
ATOM 2055 N N . ARG A 1 275 ? 1.906 -7.356 6.902 1.00 97.75 275 ARG A N 1
ATOM 2056 C CA . ARG A 1 275 ? 2.346 -8.203 5.802 1.00 97.75 275 ARG A CA 1
ATOM 2057 C C . ARG A 1 275 ? 1.945 -9.656 6.039 1.00 97.75 275 ARG A C 1
ATOM 2059 O O . ARG A 1 275 ? 2.385 -10.281 6.998 1.00 97.75 275 ARG A O 1
ATOM 2066 N N . ARG A 1 276 ? 1.201 -10.216 5.085 1.00 97.12 276 ARG A N 1
ATOM 2067 C CA . ARG A 1 276 ? 0.854 -11.639 5.013 1.00 97.12 276 ARG A CA 1
ATOM 2068 C C . ARG A 1 276 ? 1.065 -12.140 3.593 1.00 97.12 276 ARG A C 1
ATOM 2070 O O . ARG A 1 276 ? 0.265 -11.860 2.706 1.00 97.12 276 ARG A O 1
ATOM 2077 N N . GLY A 1 277 ? 2.158 -12.866 3.366 1.00 94.38 277 GLY A N 1
ATOM 2078 C CA . GLY A 1 277 ? 2.518 -13.325 2.023 1.00 94.38 277 GLY A CA 1
ATOM 2079 C C . GLY A 1 277 ? 2.648 -12.149 1.047 1.00 94.38 277 GLY A C 1
ATOM 2080 O O . GLY A 1 277 ? 3.528 -11.301 1.212 1.00 94.38 277 GLY A O 1
ATOM 2081 N N . SER A 1 278 ? 1.765 -12.105 0.046 1.00 95.94 278 SER A N 1
ATOM 2082 C CA . SER A 1 278 ? 1.685 -11.050 -0.972 1.00 95.94 278 SER A CA 1
ATOM 2083 C C . SER A 1 278 ? 0.759 -9.879 -0.598 1.00 95.94 278 SER A C 1
ATOM 2085 O O . SER A 1 278 ? 0.684 -8.899 -1.342 1.00 95.94 278 SER A O 1
ATOM 2087 N N . VAL A 1 279 ? 0.071 -9.944 0.546 1.00 98.62 279 VAL A N 1
ATOM 2088 C CA . VAL A 1 279 ? -0.783 -8.867 1.063 1.00 98.62 279 VAL A CA 1
ATOM 2089 C C . VAL A 1 279 ? 0.052 -7.931 1.932 1.00 98.62 279 VAL A C 1
ATOM 2091 O O . VAL A 1 279 ? 0.655 -8.356 2.918 1.00 98.62 279 VAL A O 1
ATOM 2094 N N . ILE A 1 280 ? 0.089 -6.654 1.561 1.00 98.69 280 ILE A N 1
ATOM 2095 C CA . ILE A 1 280 ? 0.850 -5.593 2.222 1.00 98.69 280 ILE A CA 1
ATOM 2096 C C . ILE A 1 280 ? -0.087 -4.422 2.493 1.00 98.69 280 ILE A C 1
ATOM 2098 O O . ILE A 1 280 ? -0.751 -3.918 1.588 1.00 98.69 280 ILE A O 1
ATOM 2102 N N . GLY A 1 281 ? -0.101 -3.942 3.731 1.00 98.50 281 GLY A N 1
ATOM 2103 C CA . GLY A 1 281 ? -0.800 -2.719 4.097 1.00 98.50 281 GLY A CA 1
ATOM 2104 C C . GLY A 1 281 ? 0.111 -1.764 4.857 1.00 98.50 281 GLY A C 1
ATOM 2105 O O . GLY A 1 281 ? 0.930 -2.208 5.655 1.00 98.50 281 GLY A O 1
ATOM 2106 N N . THR A 1 282 ? -0.026 -0.459 4.625 1.00 98.56 282 THR A N 1
ATOM 2107 C CA . THR A 1 282 ? 0.765 0.570 5.318 1.00 98.56 282 THR A CA 1
ATOM 2108 C C . THR A 1 282 ? 0.007 1.891 5.438 1.00 98.56 282 THR A C 1
ATOM 2110 O O . THR A 1 282 ? -0.801 2.241 4.579 1.00 98.56 282 THR A O 1
ATOM 2113 N N . TYR A 1 283 ? 0.267 2.646 6.501 1.00 97.81 283 TYR A N 1
ATOM 2114 C CA . TYR A 1 283 ? -0.154 4.034 6.677 1.00 97.81 283 TYR A CA 1
ATOM 2115 C C . TYR A 1 283 ? 0.794 5.038 6.012 1.00 97.81 283 TYR A C 1
ATOM 2117 O O . TYR A 1 283 ? 0.430 6.212 5.907 1.00 97.81 283 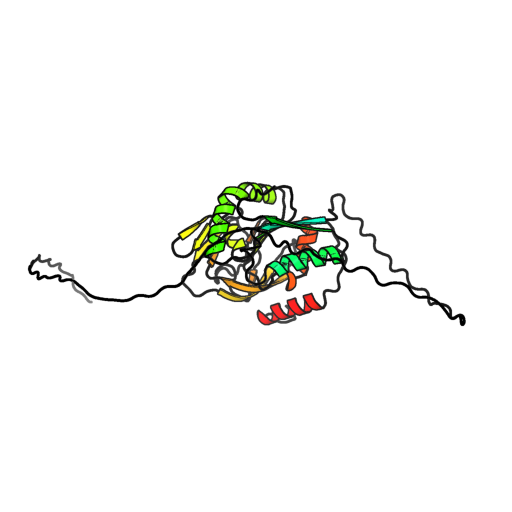TYR A O 1
ATOM 2125 N N . LEU A 1 284 ? 1.974 4.606 5.548 1.00 96.19 284 LEU A N 1
ATOM 2126 C CA . LEU A 1 284 ? 2.922 5.477 4.859 1.00 96.19 284 LEU A CA 1
ATOM 2127 C C . LEU A 1 284 ? 2.328 5.993 3.543 1.00 96.19 284 LEU A C 1
ATOM 2129 O O . LEU A 1 284 ? 2.001 5.224 2.640 1.00 96.19 284 LEU A O 1
ATOM 2133 N N . HIS A 1 285 ? 2.276 7.316 3.398 1.00 91.69 285 HIS A N 1
ATOM 2134 C CA . HIS A 1 285 ? 1.862 7.992 2.168 1.00 91.69 285 HIS A CA 1
ATOM 2135 C C . HIS A 1 285 ? 2.790 9.169 1.819 1.00 91.69 285 HIS A C 1
ATOM 2137 O O . HIS A 1 285 ? 3.894 9.319 2.358 1.00 91.69 285 HIS A O 1
ATOM 2143 N N . GLY A 1 286 ? 2.361 9.994 0.860 1.00 71.75 286 GLY A N 1
ATOM 2144 C CA . GLY A 1 286 ? 3.001 11.264 0.549 1.00 71.75 286 GLY A CA 1
ATOM 2145 C C . GLY A 1 286 ? 3.964 11.318 -0.642 1.00 71.75 286 GLY A C 1
ATOM 2146 O O . GLY A 1 286 ? 4.910 12.110 -0.554 1.00 71.75 286 GLY A O 1
ATOM 2147 N N . PRO A 1 287 ? 3.737 10.640 -1.784 1.00 84.38 287 PRO A N 1
ATOM 2148 C CA . PRO A 1 287 ? 3.324 9.244 -2.027 1.00 84.38 287 PRO A CA 1
ATOM 2149 C C . PRO A 1 287 ? 4.418 8.219 -1.645 1.00 84.38 287 PRO A C 1
ATOM 2151 O O . PRO A 1 287 ? 5.610 8.529 -1.684 1.00 84.38 287 PRO A O 1
ATOM 2154 N N . LEU A 1 288 ? 4.014 6.989 -1.306 1.00 95.19 288 LEU A N 1
ATOM 2155 C CA . LEU A 1 288 ? 4.887 5.916 -0.802 1.00 95.19 288 LEU A CA 1
ATOM 2156 C C . LEU A 1 288 ? 6.037 5.555 -1.758 1.00 95.19 288 LEU A C 1
ATOM 2158 O O . LEU A 1 288 ? 7.205 5.618 -1.381 1.00 95.19 288 LEU A O 1
ATOM 2162 N N . LEU A 1 289 ? 5.724 5.154 -2.989 1.00 97.31 289 LEU A N 1
ATOM 2163 C CA . LEU A 1 289 ? 6.699 4.571 -3.911 1.00 97.31 289 LEU A CA 1
ATOM 2164 C C . LEU A 1 289 ? 7.714 5.596 -4.438 1.00 97.31 289 LEU A C 1
ATOM 2166 O O . LEU A 1 289 ? 8.894 5.260 -4.480 1.00 97.31 289 LEU A O 1
ATOM 2170 N N . PRO A 1 290 ? 7.348 6.851 -4.775 1.00 95.94 290 PRO A N 1
ATOM 2171 C CA . PRO A 1 290 ? 8.333 7.849 -5.216 1.00 95.94 290 PRO A CA 1
ATOM 2172 C C . PRO A 1 290 ? 9.395 8.193 -4.172 1.00 95.94 290 PRO A C 1
ATOM 2174 O O . PRO A 1 290 ? 10.521 8.523 -4.531 1.00 95.94 290 PRO A O 1
ATOM 2177 N N . LYS A 1 291 ? 9.070 8.072 -2.880 1.00 95.38 291 LYS A N 1
ATOM 2178 C CA . LYS A 1 291 ? 10.042 8.217 -1.785 1.00 95.38 291 LYS A CA 1
ATOM 2179 C C . LYS A 1 291 ? 10.811 6.933 -1.488 1.00 95.38 291 LYS A C 1
ATOM 2181 O O . LYS A 1 291 ? 11.766 6.969 -0.725 1.00 95.38 291 LYS A O 1
ATOM 2186 N N . ASN A 1 292 ? 10.395 5.801 -2.047 1.00 97.69 292 ASN A N 1
ATOM 2187 C CA . ASN A 1 292 ? 10.943 4.479 -1.769 1.00 97.69 292 ASN A CA 1
ATOM 2188 C C . ASN A 1 292 ? 11.016 3.684 -3.079 1.00 97.69 292 ASN A C 1
ATOM 2190 O O . ASN A 1 292 ? 10.408 2.626 -3.206 1.00 97.69 292 ASN A O 1
ATOM 2194 N N . ALA A 1 293 ? 11.732 4.201 -4.084 1.00 97.81 293 ALA A N 1
ATOM 2195 C CA . ALA A 1 293 ? 11.728 3.630 -5.438 1.00 97.81 293 ALA A CA 1
ATOM 2196 C C . ALA A 1 293 ? 12.189 2.167 -5.489 1.00 97.81 293 ALA A C 1
ATOM 2198 O O . ALA A 1 293 ? 11.768 1.391 -6.345 1.00 97.81 293 ALA A O 1
ATOM 2199 N N . TRP A 1 294 ? 12.992 1.766 -4.510 1.00 97.56 294 TRP A N 1
ATOM 2200 C CA . TRP A 1 294 ? 13.380 0.383 -4.328 1.00 97.56 294 TRP A CA 1
ATOM 2201 C C . TRP A 1 294 ? 12.209 -0.554 -4.005 1.00 97.56 294 TRP A C 1
ATOM 2203 O O . TRP A 1 294 ? 12.234 -1.712 -4.409 1.00 97.56 294 TRP A O 1
ATOM 2213 N N . LEU A 1 295 ? 11.181 -0.066 -3.303 1.00 98.19 295 LEU A N 1
ATOM 2214 C CA . LEU A 1 295 ? 9.956 -0.816 -3.035 1.00 98.19 295 LEU A CA 1
ATOM 2215 C C . LEU A 1 295 ? 9.166 -1.007 -4.329 1.00 98.19 295 LEU A C 1
ATOM 2217 O O . LEU A 1 295 ? 8.627 -2.082 -4.561 1.00 98.19 295 LEU A O 1
ATOM 2221 N N . ALA A 1 296 ? 9.139 0.005 -5.202 1.00 98.19 296 ALA A N 1
ATOM 2222 C CA . ALA A 1 296 ? 8.528 -0.124 -6.523 1.00 98.19 296 ALA A CA 1
ATOM 2223 C C . ALA A 1 296 ? 9.218 -1.220 -7.346 1.00 98.19 296 ALA A C 1
ATOM 2225 O O . ALA A 1 296 ? 8.544 -2.039 -7.962 1.00 98.19 296 ALA A O 1
ATOM 2226 N N . ASP A 1 297 ? 10.550 -1.276 -7.305 1.00 98.19 297 ASP A N 1
ATOM 2227 C CA . ASP A 1 297 ? 11.310 -2.342 -7.961 1.00 98.19 297 ASP A CA 1
ATOM 2228 C C . ASP A 1 297 ? 11.040 -3.710 -7.344 1.00 98.19 297 ASP A C 1
ATOM 2230 O O . ASP A 1 297 ? 10.830 -4.666 -8.082 1.00 98.19 297 ASP A O 1
ATOM 2234 N N . TRP A 1 298 ? 10.958 -3.801 -6.014 1.00 97.94 298 TRP A N 1
ATOM 2235 C CA . TRP A 1 298 ? 10.587 -5.042 -5.336 1.00 97.94 298 TRP A CA 1
ATOM 2236 C C . TRP A 1 298 ? 9.192 -5.533 -5.760 1.00 97.94 298 TRP A C 1
ATOM 2238 O O . TRP A 1 298 ? 9.028 -6.714 -6.060 1.00 97.94 298 TRP A O 1
ATOM 2248 N N . LEU A 1 299 ? 8.203 -4.636 -5.874 1.00 98.25 299 LEU A N 1
ATOM 2249 C CA . LEU A 1 299 ? 6.857 -4.970 -6.359 1.00 98.25 299 LEU A CA 1
ATOM 2250 C C . LEU A 1 299 ? 6.885 -5.460 -7.815 1.00 98.25 299 LEU A C 1
ATOM 2252 O O . LEU A 1 299 ? 6.261 -6.471 -8.132 1.00 98.25 299 LEU A O 1
ATOM 2256 N N . ILE A 1 300 ? 7.630 -4.777 -8.695 1.00 98.44 300 ILE A N 1
ATOM 2257 C CA . ILE A 1 300 ? 7.776 -5.167 -10.107 1.00 98.44 300 ILE A CA 1
ATOM 2258 C C . ILE A 1 300 ? 8.435 -6.546 -10.206 1.00 98.44 300 ILE A C 1
ATOM 2260 O O . ILE A 1 300 ? 7.902 -7.4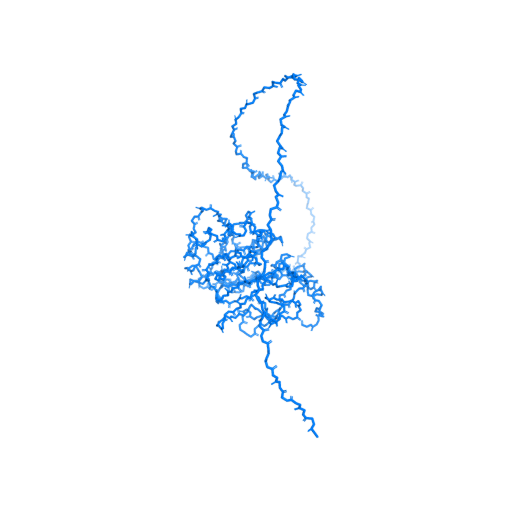26 -10.883 1.00 98.44 300 ILE A O 1
ATOM 2264 N N . THR A 1 301 ? 9.562 -6.759 -9.525 1.00 97.06 301 THR A N 1
ATOM 2265 C CA . THR A 1 301 ? 10.278 -8.041 -9.518 1.00 97.06 301 THR A CA 1
ATOM 2266 C C . THR A 1 301 ? 9.391 -9.161 -8.988 1.00 97.06 301 THR A C 1
ATOM 2268 O O . THR A 1 301 ? 9.296 -10.210 -9.617 1.00 97.06 301 THR A O 1
ATOM 2271 N N . THR A 1 302 ? 8.687 -8.930 -7.879 1.00 96.56 302 THR A N 1
ATOM 2272 C CA . THR A 1 302 ? 7.820 -9.938 -7.254 1.00 96.56 302 THR A CA 1
ATOM 2273 C C . THR A 1 302 ? 6.644 -10.315 -8.159 1.00 96.56 302 THR A C 1
ATOM 2275 O O . THR A 1 302 ? 6.359 -11.495 -8.337 1.00 96.56 302 THR A O 1
ATOM 2278 N N . ALA A 1 303 ? 5.993 -9.336 -8.793 1.00 96.94 303 ALA A N 1
ATOM 2279 C CA . ALA A 1 303 ? 4.849 -9.580 -9.675 1.00 96.94 303 ALA A CA 1
ATOM 2280 C C . ALA A 1 303 ? 5.226 -10.222 -11.022 1.00 96.94 303 ALA A C 1
ATOM 2282 O O . ALA A 1 303 ? 4.473 -11.037 -11.571 1.00 96.94 303 ALA A O 1
ATOM 2283 N N . THR A 1 304 ? 6.369 -9.820 -11.587 1.00 96.38 304 THR A N 1
ATOM 2284 C CA . THR A 1 304 ? 6.789 -10.231 -12.936 1.00 96.38 304 THR A CA 1
ATOM 2285 C C . THR A 1 304 ? 7.751 -11.411 -12.938 1.00 96.38 304 THR A C 1
ATOM 2287 O O . THR A 1 304 ? 7.848 -12.099 -13.948 1.00 96.38 304 THR A O 1
ATOM 2290 N N . GLY A 1 305 ? 8.478 -11.658 -11.848 1.00 95.38 305 GLY A N 1
ATOM 2291 C CA . GLY A 1 305 ? 9.570 -12.632 -11.789 1.00 95.38 305 GLY A CA 1
ATOM 2292 C C . GLY A 1 305 ? 10.830 -12.218 -12.563 1.00 95.38 305 GLY A C 1
ATOM 2293 O O . GLY A 1 305 ? 11.732 -13.042 -12.737 1.00 95.38 305 GLY A O 1
ATOM 2294 N N . VAL A 1 306 ? 10.905 -10.977 -13.061 1.00 93.94 306 VAL A N 1
ATOM 2295 C CA . VAL A 1 306 ? 12.090 -10.455 -13.757 1.00 93.94 306 VAL A CA 1
ATOM 2296 C C . VAL A 1 306 ? 13.148 -10.063 -12.728 1.00 93.94 306 VAL A C 1
ATOM 2298 O O . VAL A 1 306 ? 12.998 -9.071 -12.023 1.00 93.94 306 VAL A O 1
ATOM 2301 N N . ASP A 1 307 ? 14.233 -10.832 -12.677 1.00 91.25 307 ASP A N 1
ATOM 2302 C CA . ASP A 1 307 ? 15.353 -10.631 -11.757 1.00 91.25 307 ASP A CA 1
ATOM 2303 C C . ASP A 1 307 ? 16.683 -11.020 -12.446 1.00 91.25 307 ASP A C 1
ATOM 2305 O O . ASP A 1 307 ? 16.785 -12.151 -12.943 1.00 91.25 307 ASP A O 1
ATOM 2309 N N . PRO A 1 308 ? 17.690 -10.124 -12.528 1.00 91.62 308 PRO A N 1
ATOM 2310 C CA . PRO A 1 308 ? 17.676 -8.740 -12.047 1.00 91.62 308 PRO A CA 1
ATOM 2311 C C . PRO A 1 308 ? 16.911 -7.792 -12.980 1.00 91.62 308 PRO A C 1
ATOM 2313 O O . PRO A 1 308 ? 16.900 -7.956 -14.202 1.00 91.62 308 PRO A O 1
ATOM 2316 N N . LEU A 1 309 ? 16.320 -6.742 -12.404 1.00 94.69 309 LEU A N 1
ATOM 2317 C CA . LEU A 1 309 ? 15.844 -5.594 -13.176 1.00 94.69 309 LEU A CA 1
ATOM 2318 C C . LEU A 1 309 ? 17.030 -4.781 -13.711 1.00 94.69 309 LEU A C 1
ATOM 2320 O O . LEU A 1 309 ? 18.052 -4.624 -13.043 1.00 94.69 309 LEU A O 1
ATOM 2324 N N . ILE A 1 310 ? 16.867 -4.195 -14.900 1.00 95.88 310 ILE A N 1
ATOM 2325 C CA . ILE A 1 310 ? 17.833 -3.231 -15.443 1.00 95.88 310 ILE A CA 1
ATOM 2326 C C . ILE A 1 310 ? 17.955 -2.051 -14.468 1.00 95.88 310 ILE A C 1
ATOM 2328 O O . ILE A 1 310 ? 16.951 -1.440 -14.096 1.00 95.88 310 ILE A O 1
ATOM 2332 N N . THR A 1 311 ? 19.178 -1.723 -14.050 1.00 96.62 311 THR A N 1
ATOM 2333 C CA . THR A 1 311 ? 19.448 -0.585 -13.162 1.00 96.62 311 THR A CA 1
ATOM 2334 C C . THR A 1 311 ? 19.041 0.733 -13.822 1.00 96.62 311 THR A C 1
ATOM 2336 O O . THR A 1 311 ? 19.356 0.969 -14.989 1.00 96.62 311 THR A O 1
ATOM 2339 N N . LEU A 1 312 ? 18.362 1.595 -13.064 1.00 97.38 312 LEU A N 1
ATOM 2340 C CA . LEU A 1 312 ? 18.006 2.954 -13.470 1.00 97.38 312 LEU A CA 1
ATOM 2341 C C . LEU A 1 312 ? 18.878 3.976 -12.729 1.00 97.38 312 LEU A C 1
ATOM 2343 O O . LEU A 1 312 ? 19.456 3.672 -11.686 1.00 97.38 312 LEU A O 1
ATOM 2347 N N . ASP A 1 313 ? 18.979 5.183 -13.282 1.00 97.56 313 ASP A N 1
ATOM 2348 C CA . ASP A 1 313 ? 19.554 6.322 -12.569 1.00 97.56 313 ASP A CA 1
ATOM 2349 C C . ASP A 1 313 ? 18.524 6.859 -11.567 1.00 97.56 313 ASP A C 1
ATOM 2351 O O . ASP A 1 313 ? 17.631 7.616 -11.936 1.00 97.56 313 ASP A O 1
ATOM 2355 N N . ASP A 1 314 ? 18.659 6.442 -10.307 1.00 97.25 314 ASP A N 1
ATOM 2356 C CA . ASP A 1 314 ? 17.770 6.820 -9.203 1.00 97.25 314 ASP A CA 1
ATOM 2357 C C . ASP A 1 314 ? 18.289 8.057 -8.438 1.00 97.25 314 ASP A C 1
ATOM 2359 O O . ASP A 1 314 ? 18.033 8.209 -7.244 1.00 97.25 314 ASP A O 1
ATOM 2363 N N . THR A 1 315 ? 19.069 8.947 -9.070 1.00 97.88 315 THR A N 1
ATOM 2364 C CA . THR A 1 315 ? 19.641 10.130 -8.391 1.00 97.88 315 THR A CA 1
ATOM 2365 C C . THR A 1 315 ? 18.569 10.979 -7.689 1.00 97.88 315 THR A C 1
ATOM 2367 O O . THR A 1 315 ? 18.764 11.399 -6.545 1.00 97.88 315 THR A O 1
ATOM 2370 N N . LEU A 1 316 ? 17.419 11.210 -8.334 1.00 96.75 316 LEU A N 1
ATOM 2371 C CA . LEU A 1 316 ? 16.333 12.016 -7.763 1.00 96.75 316 LEU A CA 1
ATOM 2372 C C . LEU A 1 316 ? 15.550 11.250 -6.691 1.00 96.75 316 LEU A C 1
ATOM 2374 O O . LEU A 1 316 ? 15.260 11.798 -5.629 1.00 96.75 316 LEU A O 1
ATOM 2378 N N . GLU A 1 317 ? 15.246 9.982 -6.938 1.00 97.19 317 GLU A N 1
ATOM 2379 C CA . GLU A 1 317 ? 14.543 9.089 -6.022 1.00 97.19 317 GLU A CA 1
ATOM 2380 C C . GLU A 1 317 ? 15.347 8.877 -4.733 1.00 97.19 317 GLU A C 1
ATOM 2382 O O . GLU A 1 317 ? 14.795 8.951 -3.635 1.00 97.19 317 GLU A O 1
ATOM 2387 N N . ASN A 1 318 ? 16.666 8.702 -4.842 1.00 97.25 318 ASN A N 1
ATOM 2388 C CA . ASN A 1 318 ? 17.572 8.589 -3.702 1.00 97.25 318 ASN A CA 1
ATOM 2389 C C . ASN A 1 318 ? 17.632 9.895 -2.902 1.00 97.25 318 ASN A C 1
ATOM 2391 O O . ASN A 1 318 ? 17.604 9.866 -1.669 1.00 97.25 318 ASN A O 1
ATOM 2395 N N . ALA A 1 319 ? 17.657 11.051 -3.575 1.00 97.06 319 ALA A N 1
ATOM 2396 C CA . ALA A 1 319 ? 17.591 12.346 -2.904 1.00 97.06 319 ALA A CA 1
ATOM 2397 C C . ALA A 1 319 ? 16.248 12.546 -2.175 1.00 97.06 319 ALA A C 1
ATOM 2399 O O . ALA A 1 319 ? 16.232 13.029 -1.037 1.00 97.06 319 ALA A O 1
ATOM 2400 N N . ALA A 1 320 ? 15.133 12.132 -2.788 1.00 95.88 320 ALA A N 1
ATOM 2401 C CA . ALA A 1 320 ? 13.804 12.169 -2.183 1.00 95.88 320 ALA A CA 1
ATOM 2402 C C . ALA A 1 320 ? 13.703 11.235 -0.967 1.00 95.88 320 ALA A C 1
ATOM 2404 O O . ALA A 1 320 ? 13.231 11.660 0.090 1.00 95.88 320 ALA A O 1
ATOM 2405 N N . HIS A 1 321 ? 14.210 10.005 -1.080 1.00 97.31 321 HIS A N 1
ATOM 2406 C CA . HIS A 1 321 ? 14.270 9.042 0.017 1.00 97.31 321 HIS A CA 1
ATOM 2407 C C . HIS A 1 321 ? 15.108 9.574 1.187 1.00 97.31 321 HIS A C 1
ATOM 2409 O O . HIS A 1 321 ? 14.655 9.586 2.332 1.00 97.31 321 HIS A O 1
ATOM 2415 N N . ALA A 1 322 ? 16.304 10.099 0.905 1.00 96.50 322 ALA A N 1
ATOM 2416 C CA . ALA A 1 322 ? 17.165 10.701 1.919 1.00 96.50 322 ALA A CA 1
ATOM 2417 C C . ALA A 1 322 ? 16.502 11.917 2.588 1.00 96.50 322 ALA A C 1
ATOM 2419 O O . ALA A 1 322 ? 16.646 12.113 3.793 1.00 96.50 322 ALA A O 1
ATOM 2420 N N . SER A 1 323 ? 15.752 12.721 1.828 1.00 95.88 323 SER A N 1
ATOM 2421 C CA . SER A 1 323 ? 14.971 13.834 2.375 1.00 95.88 323 SER A CA 1
ATOM 2422 C C . SER A 1 323 ? 13.879 13.351 3.332 1.00 95.88 323 SER A C 1
ATOM 2424 O O . SER A 1 323 ? 13.798 13.847 4.452 1.00 95.88 323 SER A O 1
ATOM 2426 N N . ALA A 1 324 ? 13.102 12.334 2.943 1.00 96.00 324 ALA A N 1
ATOM 2427 C CA . ALA A 1 324 ? 12.063 11.747 3.791 1.00 96.00 324 ALA A CA 1
ATOM 2428 C C . ALA A 1 324 ? 12.642 11.137 5.080 1.00 96.00 324 ALA A C 1
ATOM 2430 O O . ALA A 1 324 ? 12.111 11.354 6.166 1.00 96.00 324 ALA A O 1
ATOM 2431 N N . ARG A 1 325 ? 13.783 10.443 4.985 1.00 96.62 325 ARG A N 1
ATOM 2432 C CA . ARG A 1 325 ? 14.501 9.911 6.153 1.00 96.62 325 ARG A CA 1
ATOM 2433 C C . ARG A 1 325 ? 14.955 11.011 7.113 1.00 96.62 325 ARG A C 1
ATOM 2435 O O . ARG A 1 325 ? 14.782 10.868 8.322 1.00 96.62 325 ARG A O 1
ATOM 2442 N N . ARG A 1 326 ? 15.510 12.110 6.589 1.00 96.19 326 ARG A N 1
ATOM 2443 C CA . ARG A 1 326 ? 15.907 13.268 7.407 1.00 96.19 326 ARG A CA 1
ATOM 2444 C C . ARG A 1 326 ? 14.707 13.941 8.065 1.00 96.19 326 ARG A C 1
ATOM 2446 O O . ARG A 1 326 ? 14.809 14.300 9.231 1.00 96.19 326 ARG A O 1
ATOM 2453 N N . ALA A 1 327 ? 13.592 14.081 7.348 1.00 95.56 327 ALA A N 1
ATOM 2454 C CA . ALA A 1 327 ? 12.357 14.648 7.891 1.00 95.56 327 ALA A CA 1
ATOM 2455 C C . ALA A 1 327 ? 11.825 13.813 9.070 1.00 95.56 327 ALA A C 1
ATOM 2457 O O . ALA A 1 327 ? 11.511 14.361 10.121 1.00 95.56 327 ALA A O 1
ATOM 2458 N N . ALA A 1 328 ? 11.884 12.480 8.962 1.00 95.31 328 ALA A N 1
ATOM 2459 C CA . ALA A 1 328 ? 11.573 11.566 10.063 1.00 95.31 328 ALA A CA 1
ATOM 2460 C C . ALA A 1 328 ? 12.595 11.601 11.220 1.00 95.31 328 ALA A C 1
ATOM 2462 O O . ALA A 1 328 ? 12.373 10.985 12.259 1.00 95.31 328 ALA A O 1
ATOM 2463 N N . GLY A 1 329 ? 13.726 12.300 11.077 1.00 94.56 329 GLY A N 1
ATOM 2464 C CA . GLY A 1 329 ? 14.758 12.396 12.111 1.00 94.56 329 GLY A CA 1
ATOM 2465 C C . GLY A 1 329 ? 15.724 11.207 12.152 1.00 94.56 329 GLY A C 1
ATOM 2466 O O . GLY A 1 329 ? 16.267 10.892 13.217 1.00 94.56 329 GLY A O 1
ATOM 2467 N N . LEU A 1 330 ? 15.935 10.527 11.020 1.00 91.62 330 LEU A N 1
ATOM 2468 C CA . LEU A 1 330 ? 17.035 9.576 10.848 1.00 91.62 330 LEU A CA 1
ATOM 2469 C C . LEU A 1 330 ? 18.299 10.310 10.382 1.00 91.62 330 LEU A C 1
ATOM 2471 O O . LEU A 1 330 ? 18.257 11.128 9.460 1.00 91.62 330 LEU A O 1
ATOM 2475 N N . SER A 1 331 ? 19.437 9.997 11.003 1.00 78.75 331 SER A N 1
ATOM 2476 C CA . SER A 1 331 ? 20.751 10.443 10.538 1.00 78.75 331 SER A CA 1
ATOM 2477 C C . SER A 1 331 ? 21.093 9.800 9.188 1.00 78.75 331 SER A C 1
ATOM 2479 O O . SER A 1 331 ? 20.590 8.730 8.837 1.00 78.75 331 SER A O 1
ATOM 2481 N N . ALA A 1 332 ? 21.956 10.463 8.415 1.00 59.50 332 ALA A N 1
ATOM 2482 C CA . ALA A 1 332 ? 22.362 10.007 7.083 1.00 59.50 332 ALA A CA 1
ATOM 2483 C C . ALA A 1 332 ? 23.159 8.683 7.087 1.00 59.50 332 ALA A C 1
ATOM 2485 O O . ALA A 1 332 ? 23.346 8.103 6.023 1.00 59.50 332 ALA A O 1
ATOM 2486 N N . GLU A 1 333 ? 23.592 8.202 8.258 1.00 48.97 333 GLU A N 1
ATOM 2487 C CA . GLU A 1 333 ? 24.501 7.054 8.415 1.00 48.97 333 GLU A CA 1
ATOM 2488 C C . GLU A 1 333 ? 23.876 5.820 9.098 1.00 48.97 333 GLU A C 1
ATOM 2490 O O . GLU A 1 333 ? 24.600 4.911 9.491 1.00 48.97 333 GLU A O 1
ATOM 2495 N N . GLY A 1 334 ? 22.549 5.780 9.264 1.00 42.34 334 GLY A N 1
ATOM 2496 C CA . GLY A 1 334 ? 21.832 4.637 9.860 1.00 42.34 334 GLY A CA 1
ATOM 2497 C C . GLY A 1 334 ? 21.252 3.667 8.846 1.00 42.34 334 GLY A C 1
ATOM 2498 O O . GLY A 1 334 ? 20.668 4.158 7.853 1.00 42.34 334 GLY A O 1
#

Foldseek 3Di:
DDDDDDDDDDDDDDDDDDDDDDDDDDDDDDDDDDDDDDDDDDDDDDDDDPDDDDDDDDDDDDDDDDDDDDDDDDDDPPPPPPLPFDVQFALEAEEEEEACVFQQPLNQVVLVVLLCVLSVVQNRHYHYHYDYAPRADALPRHQEYEGHHGDLVVLLVSLVRCQPHPLVSVLSNVVVQRAYEAEASGLQQCDQWEDDPPDTRGHSNVFHKHKYQDPDAWFWFKWKWWAPPDPPDIDIFTAIATGRIAMDHDPPWDARGATPFGQARHNPPSGHWTDDRNYTYGRGDNPRCLLPVVVSCVNSCSSRVGPPGDDDDCVVSVVSVCVRCVRRPHDPPD

Secondary structure (DSSP, 8-state):
---PPP----------------------------------------------PPPPPPPP----------PPP----------PPPTT--SEEEEEEESTTTS-GGGTHHHHHHHHHHHHTTT-EEEEEEE-TT----TTS-SEEEE----HHHHHHHHHHIIIIIHHHHHHHHHTT-EEEEETHHHHHHSSEEEETTEEEE---SSSEEEEEPSS--EEEEEEEEEEEETTEEEEEEEEEEESEEEEE-TT-B-SEEEEES-TTTSSSSEESEEETTEEEE--BSSTTTT-HHHHHHHHHHHH---SPPP---HHHHHHHHHHHHHTT--TT-

Radius of gyration: 30.69 Å; chains: 1; bounding box: 93×61×116 Å